Protein AF-A0A7S4J072-F1 (afdb_monomer)

Structure (mmCIF, N/CA/C/O backbone):
data_AF-A0A7S4J072-F1
#
_entry.id   AF-A0A7S4J072-F1
#
loop_
_atom_site.group_PDB
_atom_site.id
_atom_site.type_symbol
_atom_site.label_atom_id
_atom_site.label_alt_id
_atom_site.label_comp_id
_atom_site.label_asym_id
_atom_site.label_entity_id
_atom_site.label_seq_id
_atom_site.pdbx_PDB_ins_code
_atom_site.Cartn_x
_atom_site.Cartn_y
_atom_site.Cartn_z
_atom_site.occupancy
_atom_site.B_iso_or_equiv
_atom_site.auth_seq_id
_atom_site.auth_comp_id
_atom_site.auth_asym_id
_atom_site.auth_atom_id
_atom_site.pdbx_PDB_model_num
ATOM 1 N N . SER A 1 1 ? -9.038 21.829 -0.068 1.00 41.12 1 SER A N 1
ATOM 2 C CA . SER A 1 1 ? -8.665 22.634 -1.242 1.00 41.12 1 SER A CA 1
ATOM 3 C C . SER A 1 1 ? -7.476 21.972 -1.909 1.00 41.12 1 SER A C 1
ATOM 5 O O . SER A 1 1 ? -6.377 22.178 -1.429 1.00 41.12 1 SER A O 1
ATOM 7 N N . GLU A 1 2 ? -7.738 21.116 -2.905 1.00 30.52 2 GLU A N 1
ATOM 8 C CA . GLU A 1 2 ? -6.822 20.640 -3.971 1.00 30.52 2 GLU A CA 1
ATOM 9 C C . GLU A 1 2 ? -7.534 19.509 -4.748 1.00 30.52 2 GLU A C 1
ATOM 11 O O . GLU A 1 2 ? -7.177 18.343 -4.680 1.00 30.52 2 GLU A O 1
ATOM 16 N N . TRP A 1 3 ? -8.629 19.864 -5.429 1.00 31.30 3 TRP A N 1
ATOM 17 C CA . TRP A 1 3 ? -9.362 18.989 -6.365 1.00 31.30 3 TRP A CA 1
ATOM 18 C C . TRP A 1 3 ? -9.555 19.662 -7.734 1.00 31.30 3 TRP A C 1
ATOM 20 O O . TRP A 1 3 ? -10.432 19.281 -8.493 1.00 31.30 3 TRP A O 1
ATOM 30 N N . ASN A 1 4 ? -8.731 20.661 -8.069 1.00 34.25 4 ASN A N 1
ATOM 31 C CA . ASN A 1 4 ? -8.795 21.363 -9.353 1.00 34.25 4 ASN A CA 1
ATOM 32 C C . ASN A 1 4 ? -7.398 21.447 -9.978 1.00 34.25 4 ASN A C 1
ATOM 34 O O . ASN A 1 4 ? -6.666 22.402 -9.739 1.00 34.25 4 ASN A O 1
ATOM 38 N N . SER A 1 5 ? -7.040 20.451 -10.789 1.00 34.88 5 SER A N 1
ATOM 39 C CA . SER A 1 5 ? -5.959 20.566 -11.779 1.00 34.88 5 SER A CA 1
ATOM 40 C C . SER A 1 5 ? -6.227 19.672 -12.996 1.00 34.88 5 SER A C 1
ATOM 42 O O . SER A 1 5 ? -5.350 18.948 -13.454 1.00 34.88 5 SER A O 1
ATOM 44 N N . TRP A 1 6 ? -7.447 19.730 -13.528 1.00 30.69 6 TRP A N 1
ATOM 45 C CA . TRP A 1 6 ? -7.779 19.171 -14.840 1.00 30.69 6 TRP A CA 1
ATOM 46 C C . TRP A 1 6 ? -8.681 20.169 -15.558 1.00 30.69 6 TRP A C 1
ATOM 48 O O . TRP A 1 6 ? -9.902 20.061 -15.559 1.00 30.69 6 TRP A O 1
ATOM 58 N N . GLY A 1 7 ? -8.071 21.238 -16.070 1.00 33.31 7 GLY A N 1
ATOM 59 C CA . GLY A 1 7 ? -8.785 22.228 -16.860 1.00 33.31 7 GLY A CA 1
ATOM 60 C C . GLY A 1 7 ? -9.131 21.660 -18.228 1.00 33.31 7 GLY A C 1
ATOM 61 O O . GLY A 1 7 ? -8.228 21.520 -19.041 1.00 33.31 7 GLY A O 1
ATOM 62 N N . MET A 1 8 ? -10.414 21.394 -18.486 1.00 28.94 8 MET A N 1
ATOM 63 C CA . MET A 1 8 ? -11.007 21.357 -19.829 1.00 28.94 8 MET A CA 1
ATOM 64 C C . MET A 1 8 ? -12.472 21.821 -19.756 1.00 28.94 8 MET A C 1
ATOM 66 O O . MET A 1 8 ? -13.198 21.490 -18.823 1.00 28.94 8 MET A O 1
ATOM 70 N N . SER A 1 9 ? -12.860 22.672 -20.707 1.00 32.00 9 SER A N 1
ATOM 71 C CA . SER A 1 9 ? -14.122 23.419 -20.763 1.00 32.00 9 SER A CA 1
ATOM 72 C C . SER A 1 9 ? -15.301 22.597 -21.285 1.00 32.00 9 SER A C 1
ATOM 74 O O . SER A 1 9 ? -15.151 21.860 -22.255 1.00 32.00 9 SER A O 1
ATOM 76 N N . GLU A 1 10 ? -16.489 22.839 -20.725 1.00 32.75 10 GLU A N 1
ATOM 77 C CA . GLU A 1 10 ? -17.785 22.362 -21.218 1.00 32.75 10 GLU A CA 1
ATOM 78 C C . GLU A 1 10 ? -18.068 22.866 -22.642 1.00 32.75 10 GLU A C 1
ATOM 80 O O . GLU A 1 10 ? -18.390 24.039 -22.856 1.00 32.75 10 GLU A O 1
ATOM 85 N N . ARG A 1 11 ? -17.964 21.977 -23.629 1.00 32.50 11 ARG A N 1
ATOM 86 C CA . ARG A 1 11 ? -18.749 22.004 -24.868 1.00 32.50 11 ARG A CA 1
ATOM 87 C C . ARG A 1 11 ? -18.577 20.667 -25.585 1.00 32.50 11 ARG A C 1
ATOM 89 O O . ARG A 1 11 ? -17.496 20.104 -25.548 1.00 32.50 11 ARG A O 1
ATOM 96 N N . GLU A 1 12 ? -19.655 20.232 -26.237 1.00 30.25 12 GLU A N 1
ATOM 97 C CA . GLU A 1 12 ? -19.805 19.005 -27.046 1.00 30.25 12 GLU A CA 1
ATOM 98 C C . GLU A 1 12 ? -20.428 17.794 -26.327 1.00 30.25 12 GLU A C 1
ATOM 100 O O . GLU A 1 12 ? -19.884 16.700 -26.263 1.00 30.25 12 GLU A O 1
ATOM 105 N N . MET A 1 13 ? -21.669 17.984 -25.864 1.00 29.55 13 MET A N 1
ATOM 106 C CA . MET A 1 13 ? -22.675 16.919 -25.858 1.00 29.55 13 MET A CA 1
ATOM 107 C C . MET A 1 13 ? -23.579 17.101 -27.083 1.00 29.55 13 MET A C 1
ATOM 109 O O . MET A 1 13 ? -24.372 18.041 -27.132 1.00 29.55 13 MET A O 1
ATOM 113 N N . SER A 1 14 ? -23.484 16.206 -28.065 1.00 27.19 14 SER A N 1
ATOM 114 C CA . SER A 1 14 ? -24.590 15.930 -28.984 1.00 27.19 14 SER A CA 1
ATOM 115 C C . SER A 1 14 ? -24.450 14.525 -29.567 1.00 27.1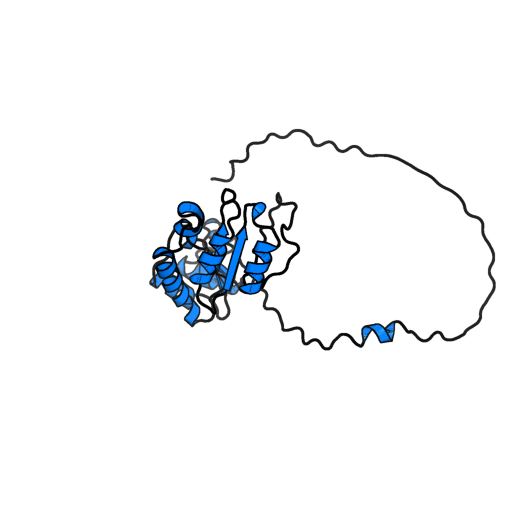9 14 SER A C 1
ATOM 117 O O . SER A 1 14 ? -23.412 14.166 -30.116 1.00 27.19 14 SER A O 1
ATOM 119 N N . CYS A 1 15 ? -25.499 13.727 -29.400 1.00 27.91 15 CYS A N 1
ATOM 120 C CA . CYS A 1 15 ? -25.673 12.392 -29.957 1.00 27.91 15 CYS A CA 1
ATOM 121 C C . CYS A 1 15 ? -26.680 12.501 -31.113 1.00 27.91 15 CYS A C 1
ATOM 123 O O . CYS A 1 15 ? -27.703 13.161 -30.913 1.00 27.91 15 CYS A O 1
ATOM 125 N N . PRO A 1 16 ? -26.466 11.876 -32.285 1.00 30.75 16 PRO A N 1
ATOM 126 C CA . PRO A 1 16 ? -27.530 11.705 -33.261 1.00 30.75 16 PRO A CA 1
ATOM 127 C C . PRO A 1 16 ? -28.172 10.320 -33.137 1.00 30.75 16 PRO A C 1
ATOM 129 O O . PRO A 1 16 ? -27.492 9.294 -33.083 1.00 30.75 16 PRO A O 1
ATOM 132 N N . ALA A 1 17 ? -29.501 10.332 -33.119 1.00 29.92 17 ALA A N 1
ATOM 133 C CA .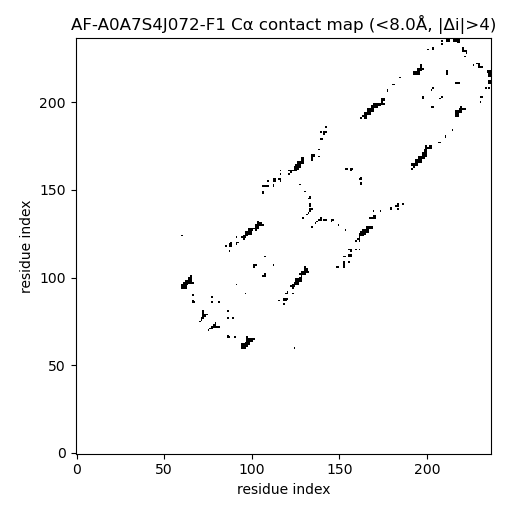 ALA A 1 17 ? -30.370 9.181 -33.295 1.00 29.92 17 ALA A CA 1
ATOM 134 C C . ALA A 1 17 ? -30.614 8.873 -34.790 1.00 29.92 17 ALA A C 1
ATOM 136 O O . ALA A 1 17 ? -30.354 9.713 -35.649 1.00 29.92 17 ALA A O 1
ATOM 137 N N . GLU A 1 18 ? -31.222 7.699 -35.008 1.00 29.31 18 GLU A N 1
ATOM 138 C CA . GLU A 1 18 ? -31.991 7.231 -36.182 1.00 29.31 18 GLU A CA 1
ATOM 139 C C . GLU A 1 18 ? -31.250 6.461 -37.295 1.00 29.31 18 GLU A C 1
ATOM 141 O O . GLU A 1 18 ? -30.354 6.974 -37.959 1.00 29.31 18 GLU A O 1
ATOM 146 N N . HIS A 1 19 ? -31.699 5.217 -37.547 1.00 30.23 19 HIS A N 1
ATOM 147 C CA . HIS A 1 19 ? -32.432 4.898 -38.782 1.00 30.23 19 HIS A CA 1
ATOM 148 C C . HIS A 1 19 ? -33.180 3.546 -38.751 1.00 30.23 19 HIS A C 1
ATOM 150 O O . HIS A 1 19 ? -32.772 2.579 -38.108 1.00 30.23 19 HIS A O 1
ATOM 156 N N . ASP A 1 20 ? -34.297 3.559 -39.479 1.00 30.05 20 ASP A N 1
ATOM 157 C CA . ASP A 1 20 ? -35.397 2.606 -39.629 1.00 30.05 20 ASP A CA 1
ATOM 158 C C . ASP A 1 20 ? -35.103 1.251 -40.308 1.00 30.05 20 ASP A C 1
ATOM 160 O O . ASP A 1 20 ? -34.325 1.159 -41.253 1.00 30.05 20 ASP A O 1
ATOM 164 N N . GLY A 1 21 ?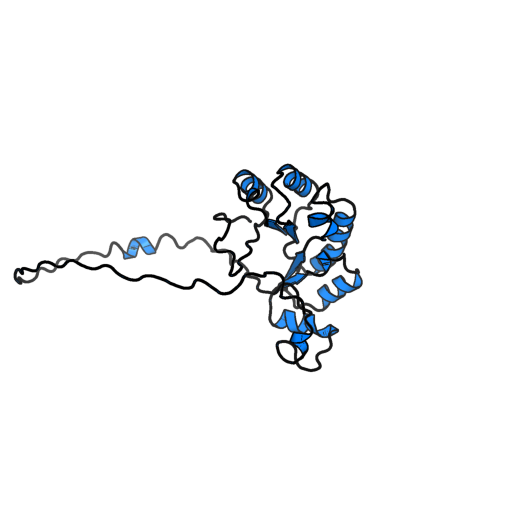 -35.919 0.251 -39.936 1.00 26.53 21 GLY A N 1
ATOM 165 C CA . GLY A 1 21 ? -36.895 -0.355 -40.860 1.00 26.53 21 GLY A CA 1
ATOM 166 C C . GLY A 1 21 ? -36.513 -1.613 -41.657 1.00 26.53 21 GLY A C 1
ATOM 167 O O . GLY A 1 21 ? -35.706 -1.558 -42.574 1.00 26.53 21 GLY A O 1
ATOM 168 N N . CYS A 1 22 ? -37.247 -2.714 -41.439 1.00 26.89 22 CYS A N 1
ATOM 169 C CA . CYS A 1 22 ? -38.089 -3.335 -42.482 1.00 26.89 22 CYS A CA 1
ATOM 170 C C . CYS A 1 22 ? -38.895 -4.535 -41.958 1.00 26.89 22 CYS A C 1
ATOM 172 O O . CYS A 1 22 ? -38.404 -5.370 -41.205 1.00 26.89 22 CYS A O 1
ATOM 174 N N . ALA A 1 23 ? -40.149 -4.595 -42.404 1.00 29.06 23 ALA A N 1
ATOM 175 C CA . ALA A 1 23 ? -41.173 -5.573 -42.065 1.00 29.06 23 ALA A CA 1
ATOM 176 C C . ALA A 1 23 ? -41.326 -6.677 -43.133 1.00 29.06 23 ALA A C 1
ATOM 178 O O . ALA A 1 23 ? -40.908 -6.512 -44.278 1.00 29.06 23 ALA A O 1
ATOM 179 N N . GLY A 1 24 ? -42.041 -7.746 -42.762 1.00 26.62 24 GLY A N 1
ATOM 180 C CA . GLY A 1 24 ? -42.614 -8.773 -43.648 1.00 26.62 24 GLY A CA 1
ATOM 181 C C . GLY A 1 24 ? -42.221 -10.186 -43.195 1.00 26.62 24 GLY A C 1
ATOM 182 O O . GLY A 1 24 ? -41.067 -10.419 -42.878 1.00 26.62 24 GLY A O 1
ATOM 183 N N . ASN A 1 25 ? -43.076 -11.205 -43.141 1.00 29.00 25 ASN A N 1
ATOM 184 C CA . ASN A 1 25 ? -44.440 -11.388 -43.626 1.00 29.00 25 ASN A CA 1
ATOM 185 C C . ASN A 1 25 ? -44.984 -12.661 -42.939 1.00 29.00 25 ASN A C 1
ATOM 187 O O . ASN A 1 25 ? -44.280 -13.671 -42.897 1.00 29.00 25 ASN A O 1
ATOM 191 N N . GLU A 1 26 ? -46.218 -12.649 -42.438 1.00 33.06 26 GLU A N 1
ATOM 192 C CA . GLU A 1 26 ? -46.899 -13.854 -41.944 1.00 33.06 26 GLU A CA 1
ATOM 193 C C . GLU A 1 26 ? -47.539 -14.652 -43.093 1.00 33.06 26 GLU A C 1
ATOM 195 O O . GLU A 1 26 ? -48.085 -14.075 -44.037 1.00 33.06 26 GLU A O 1
ATOM 200 N N . LYS A 1 27 ? -47.596 -15.984 -42.952 1.00 30.39 27 LYS A N 1
ATOM 201 C CA . LYS A 1 27 ? -48.796 -16.759 -43.317 1.00 30.39 27 LYS A CA 1
ATOM 202 C C . LYS A 1 27 ? -48.878 -18.087 -42.538 1.00 30.39 27 LYS A C 1
ATOM 204 O O . LYS A 1 27 ? -47.838 -18.672 -42.249 1.00 30.39 27 LYS A O 1
ATOM 209 N N . PRO A 1 28 ? -50.093 -18.570 -42.206 1.00 40.47 28 PRO A N 1
ATOM 210 C CA . PRO A 1 28 ? -50.323 -19.530 -41.127 1.00 40.47 28 PRO A CA 1
ATOM 211 C C . PRO A 1 28 ? -50.545 -20.960 -41.634 1.00 40.47 28 PRO A C 1
ATOM 213 O O . PRO A 1 28 ? -51.049 -21.152 -42.742 1.00 40.47 28 PRO A O 1
ATOM 216 N N . LEU A 1 29 ? -50.295 -21.967 -40.788 1.00 27.97 29 LEU A N 1
ATOM 217 C CA . LEU A 1 29 ? -50.837 -23.316 -40.980 1.00 27.97 29 LEU A CA 1
ATOM 218 C C . LEU A 1 29 ? -51.074 -24.069 -39.655 1.00 27.97 29 LEU A C 1
ATOM 220 O O . LEU A 1 29 ? -50.139 -24.515 -39.007 1.00 27.97 29 LEU A O 1
ATOM 224 N N . LYS A 1 30 ? -52.373 -24.202 -39.354 1.00 29.91 30 LYS A N 1
ATOM 225 C CA . LYS A 1 30 ? -53.152 -25.364 -38.875 1.00 29.91 30 LYS A CA 1
ATOM 226 C C . LYS A 1 30 ? -52.679 -26.202 -37.676 1.00 29.91 30 LYS A C 1
ATOM 228 O O . LYS A 1 30 ? -51.657 -26.874 -37.714 1.00 29.91 30 LYS A O 1
ATOM 233 N N . ASP A 1 31 ? -53.608 -26.300 -36.727 1.00 34.34 31 ASP A N 1
ATOM 234 C CA . ASP A 1 31 ? -53.687 -27.290 -35.657 1.00 34.34 31 ASP A CA 1
ATOM 235 C C . ASP A 1 31 ? -53.771 -28.737 -36.171 1.00 34.34 31 ASP A C 1
ATOM 237 O O . ASP A 1 31 ? -54.572 -29.056 -37.056 1.00 34.34 31 ASP A O 1
ATOM 241 N N . SER A 1 32 ? -53.040 -29.636 -35.510 1.00 31.23 32 SER A N 1
ATOM 242 C CA . SER A 1 32 ? -53.451 -31.031 -35.325 1.00 31.23 32 SER A CA 1
ATOM 243 C C . SER A 1 32 ? -52.823 -31.620 -34.059 1.00 31.23 32 SER A C 1
ATOM 245 O O . SER A 1 32 ? -51.681 -31.325 -33.720 1.00 31.23 32 SER A O 1
ATOM 247 N N . ALA A 1 33 ? -53.617 -32.432 -33.369 1.00 32.31 33 ALA A N 1
ATOM 248 C CA . ALA A 1 33 ? -53.441 -32.929 -32.013 1.00 32.31 33 ALA A CA 1
ATOM 249 C C . ALA A 1 33 ? -52.390 -34.051 -31.833 1.00 32.31 33 ALA A C 1
ATOM 251 O O . ALA A 1 33 ? -52.266 -34.922 -32.685 1.00 32.31 33 ALA A O 1
ATOM 252 N N . VAL A 1 34 ? -51.749 -34.014 -30.652 1.00 34.06 34 VAL A N 1
ATOM 253 C CA . VAL A 1 34 ? -51.353 -35.096 -29.714 1.00 34.06 34 VAL A CA 1
ATOM 254 C C . VAL A 1 34 ? -50.626 -36.339 -30.258 1.00 34.06 34 VAL A C 1
ATOM 256 O O . VAL A 1 34 ? -51.230 -37.171 -30.923 1.00 34.06 34 VAL A O 1
ATOM 259 N N . ASP A 1 35 ? -49.403 -36.572 -29.760 1.00 31.73 35 ASP A N 1
ATOM 260 C CA . ASP A 1 35 ? -49.024 -37.884 -29.211 1.00 31.73 35 ASP A CA 1
ATOM 261 C C . ASP A 1 35 ? -48.017 -37.730 -28.056 1.00 31.73 35 ASP A C 1
ATOM 263 O O . ASP A 1 35 ? -47.085 -36.926 -28.097 1.00 31.73 35 ASP A O 1
ATOM 267 N N . SER A 1 36 ? -48.272 -38.475 -26.988 1.00 41.78 36 SER A N 1
ATOM 268 C CA . SER A 1 36 ? -47.568 -38.489 -25.712 1.00 41.78 36 SER A CA 1
ATOM 269 C C . SER A 1 36 ? -46.490 -39.573 -25.721 1.00 41.78 36 SER A C 1
ATOM 271 O O . SER A 1 36 ? -46.795 -40.751 -25.549 1.00 41.78 36 SER A O 1
ATOM 273 N N . GLY A 1 37 ? -45.226 -39.175 -25.867 1.00 30.19 37 GLY A N 1
ATOM 274 C CA . GLY A 1 37 ? -44.062 -40.052 -25.732 1.00 30.19 37 GLY A CA 1
ATOM 275 C C . GLY A 1 37 ? -43.005 -39.390 -24.855 1.00 30.19 37 GLY A C 1
ATOM 276 O O . GLY A 1 37 ? -42.527 -38.306 -25.175 1.00 30.19 37 GLY A O 1
ATOM 277 N N . GLY A 1 38 ? -42.689 -40.014 -23.718 1.00 42.97 38 GLY A N 1
ATOM 278 C CA . GLY A 1 38 ? -41.786 -39.480 -22.701 1.00 42.97 38 GLY A CA 1
ATOM 279 C C . GLY A 1 38 ? -40.390 -39.166 -23.239 1.00 42.97 38 GLY A C 1
ATOM 280 O O . GLY A 1 38 ? -39.692 -40.044 -23.740 1.00 42.97 38 GLY A O 1
ATOM 281 N N . VAL A 1 39 ? -39.976 -37.912 -23.071 1.00 37.28 39 VAL A N 1
ATOM 282 C CA . VAL A 1 39 ? -38.589 -37.477 -23.223 1.00 37.28 39 VAL A CA 1
ATOM 283 C C . VAL A 1 39 ? -38.020 -37.350 -21.817 1.00 37.28 39 VAL A C 1
ATOM 285 O O . VAL A 1 39 ? -38.402 -36.472 -21.049 1.00 37.28 39 VAL A O 1
ATOM 288 N N . THR A 1 40 ? -37.147 -38.279 -21.451 1.00 43.34 40 THR A N 1
ATOM 289 C CA . THR A 1 40 ? -36.328 -38.190 -20.241 1.00 43.34 40 THR A CA 1
ATOM 290 C C . THR A 1 40 ? -35.419 -36.961 -20.328 1.00 43.34 40 THR A C 1
ATOM 292 O O . THR A 1 40 ? -34.681 -36.819 -21.305 1.00 43.34 40 THR A O 1
ATOM 295 N N . ASN A 1 41 ? -35.475 -36.096 -19.309 1.00 43.75 41 ASN A N 1
ATOM 296 C CA . ASN A 1 41 ? -34.628 -34.913 -19.119 1.00 43.75 41 ASN A CA 1
ATOM 297 C C . ASN A 1 41 ? -33.136 -35.296 -19.099 1.00 43.75 41 ASN A C 1
ATOM 299 O O . ASN A 1 41 ? -32.569 -35.583 -18.050 1.00 43.75 41 ASN A O 1
ATOM 303 N N . GLN A 1 42 ? -32.467 -35.250 -20.250 1.00 43.22 42 GLN A N 1
ATOM 304 C CA . GLN A 1 42 ? -30.998 -35.312 -20.316 1.00 43.22 42 GLN A CA 1
ATOM 305 C C . GLN A 1 42 ? -30.326 -34.009 -19.832 1.00 43.22 42 GLN A C 1
ATOM 307 O O . GLN A 1 42 ? -29.106 -33.941 -19.729 1.00 43.22 42 GLN A O 1
ATOM 312 N N . SER A 1 43 ? -31.106 -32.976 -19.504 1.00 45.22 43 SER A N 1
ATOM 313 C CA . SER A 1 43 ? -30.639 -31.689 -18.975 1.00 45.22 43 SER A CA 1
ATOM 314 C C . SER A 1 43 ? -30.366 -31.699 -17.467 1.00 45.22 43 SER A C 1
ATOM 316 O O . SER A 1 43 ? -29.529 -30.930 -17.003 1.00 45.22 43 SER A O 1
ATOM 318 N N . GLU A 1 44 ? -31.017 -32.575 -16.695 1.00 39.22 44 GLU A N 1
ATOM 319 C CA . GLU A 1 44 ? -30.843 -32.632 -15.232 1.00 39.22 44 GLU A CA 1
ATOM 320 C C . GLU A 1 44 ? -29.610 -33.442 -14.806 1.00 39.22 44 GLU A C 1
ATOM 322 O O . GLU A 1 44 ? -29.112 -33.262 -13.700 1.00 39.22 44 GLU A O 1
ATOM 327 N N . GLN A 1 45 ? -29.060 -34.269 -15.700 1.00 36.16 45 GLN A N 1
ATOM 328 C CA . GLN A 1 45 ? -27.892 -35.106 -15.407 1.00 36.16 45 GLN A CA 1
ATOM 329 C C . GLN A 1 45 ? -26.548 -34.411 -15.711 1.00 36.16 45 GLN A C 1
ATOM 331 O O . GLN A 1 45 ? -25.508 -34.850 -15.237 1.00 36.16 45 GLN A O 1
ATOM 336 N N . ILE A 1 46 ? -26.555 -33.289 -16.444 1.00 42.47 46 ILE A N 1
ATOM 337 C CA . ILE A 1 46 ? -25.341 -32.501 -16.751 1.00 42.47 46 ILE A CA 1
ATOM 338 C C . ILE A 1 46 ? -25.018 -31.498 -15.624 1.00 42.47 46 ILE A C 1
ATOM 340 O O . ILE A 1 46 ? -23.894 -31.017 -15.517 1.00 42.47 46 ILE A O 1
ATOM 344 N N . LEU A 1 47 ? -25.970 -31.217 -14.727 1.00 41.00 47 LEU A N 1
ATOM 345 C CA . LEU A 1 47 ? -25.785 -30.281 -13.609 1.00 41.00 47 LEU A CA 1
ATOM 346 C C . LEU A 1 47 ? -25.348 -30.948 -12.294 1.00 41.00 47 LEU A C 1
ATOM 348 O O . LEU A 1 47 ? -25.068 -30.239 -11.330 1.00 41.00 47 LEU A O 1
ATOM 352 N N . SER A 1 48 ? -25.264 -32.282 -12.233 1.00 41.91 48 SER A N 1
ATOM 353 C CA . SER A 1 48 ? -24.965 -33.010 -10.989 1.00 41.91 48 SER A CA 1
ATOM 354 C C . SER A 1 48 ? -23.540 -33.566 -10.873 1.00 41.91 48 SER A C 1
ATOM 356 O O . SER A 1 48 ? -23.220 -34.135 -9.837 1.00 41.91 48 SER A O 1
ATOM 358 N N . GLU A 1 49 ? -22.671 -33.403 -11.877 1.00 43.31 49 GLU A N 1
ATOM 359 C CA . GLU A 1 49 ? -21.320 -34.013 -11.882 1.00 43.31 49 GLU A CA 1
ATOM 360 C C . GLU A 1 49 ? -20.153 -33.005 -11.877 1.00 43.31 49 GLU A C 1
ATOM 362 O O . GLU A 1 49 ? -19.015 -33.365 -12.157 1.00 43.31 49 GLU A O 1
ATOM 367 N N . SER A 1 50 ? -20.378 -31.730 -11.539 1.00 48.53 50 SER A N 1
ATOM 368 C CA . SER A 1 50 ? -19.289 -30.726 -11.490 1.00 48.53 50 SER A CA 1
ATOM 369 C C . SER A 1 50 ? -19.153 -29.977 -10.162 1.00 48.53 50 SER A C 1
ATOM 371 O O . SER A 1 50 ? -18.441 -28.980 -10.094 1.00 48.53 50 SER A O 1
ATOM 373 N N . ALA A 1 51 ? -19.793 -30.453 -9.093 1.00 48.72 51 ALA A N 1
ATOM 374 C CA . ALA A 1 51 ? -19.794 -29.784 -7.793 1.00 48.72 51 ALA A CA 1
ATOM 375 C C . ALA A 1 51 ? -19.084 -30.595 -6.695 1.00 48.72 51 ALA A C 1
ATOM 377 O O . ALA A 1 51 ? -19.603 -30.728 -5.596 1.00 48.72 51 ALA A O 1
ATOM 378 N N . GLU A 1 52 ? -17.886 -31.112 -6.974 1.00 41.28 52 GLU A N 1
ATOM 379 C CA . GLU A 1 52 ? -16.948 -31.552 -5.926 1.00 41.28 52 GLU A CA 1
ATOM 380 C C . GLU A 1 52 ? -15.549 -30.974 -6.183 1.00 41.28 52 GLU A C 1
ATOM 382 O O . GLU A 1 52 ? -14.538 -31.664 -6.246 1.00 41.28 52 GLU A O 1
ATOM 387 N N . GLY A 1 53 ? -15.498 -29.656 -6.367 1.00 42.97 53 GLY A N 1
ATOM 388 C CA . GLY A 1 53 ? -14.328 -28.870 -6.006 1.00 42.97 53 GLY A CA 1
ATOM 389 C C . GLY A 1 53 ? -14.687 -28.135 -4.728 1.00 42.97 53 GLY A C 1
ATOM 390 O O . GLY A 1 53 ? -15.545 -27.255 -4.756 1.00 42.97 53 GLY A O 1
ATOM 391 N N . GLU A 1 54 ? -14.090 -28.521 -3.605 1.00 44.25 54 GLU A N 1
ATOM 392 C CA . GLU A 1 54 ? -14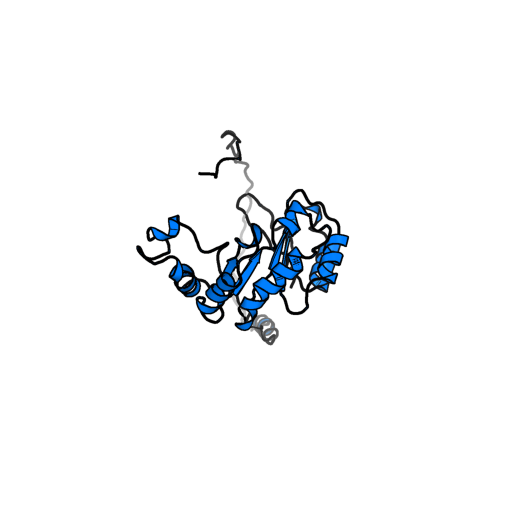.186 -27.775 -2.354 1.00 44.25 54 GLU A CA 1
ATOM 393 C C . GLU A 1 54 ? -13.647 -26.362 -2.632 1.00 44.25 54 GLU A C 1
ATOM 395 O O . GLU A 1 54 ? -12.441 -26.139 -2.722 1.00 44.25 54 GLU A O 1
ATOM 400 N N . SER A 1 55 ? -14.553 -25.417 -2.904 1.00 45.94 55 SER A N 1
ATOM 401 C CA . SER A 1 55 ? -14.213 -24.014 -3.105 1.00 45.94 55 SER A CA 1
ATOM 402 C C . SER A 1 55 ? -13.615 -23.528 -1.797 1.00 45.94 55 SER A C 1
ATOM 404 O O . SER A 1 55 ? -14.357 -23.212 -0.866 1.00 45.94 55 SER A O 1
ATOM 406 N N . ALA A 1 56 ? -12.284 -23.492 -1.710 1.00 50.06 56 ALA A N 1
ATOM 407 C CA . ALA A 1 56 ? -11.593 -22.864 -0.599 1.00 50.06 56 ALA A CA 1
ATOM 408 C C . ALA A 1 56 ? -12.205 -21.471 -0.414 1.00 50.06 56 ALA A C 1
ATOM 410 O O . ALA A 1 56 ? -12.200 -20.652 -1.337 1.00 50.06 56 ALA A O 1
ATOM 411 N N . ALA A 1 57 ? -12.834 -21.243 0.740 1.00 56.09 57 ALA A N 1
ATOM 412 C CA . ALA A 1 57 ? -13.470 -19.973 1.037 1.00 56.09 57 ALA A CA 1
ATOM 413 C C . ALA A 1 57 ? -12.421 -18.868 0.861 1.00 56.09 57 ALA A C 1
ATOM 415 O O . ALA A 1 57 ? -11.391 -18.864 1.532 1.00 56.09 57 ALA A O 1
ATOM 416 N N . THR A 1 58 ? -12.644 -17.981 -0.106 1.00 72.19 58 THR A N 1
ATOM 417 C CA . THR A 1 58 ? -11.750 -16.851 -0.345 1.00 72.19 58 THR A CA 1
ATOM 418 C C . THR A 1 58 ? -12.153 -15.738 0.609 1.00 72.19 58 THR A C 1
ATOM 420 O O . THR A 1 58 ? -13.267 -15.220 0.520 1.00 72.19 58 THR A O 1
ATOM 423 N N . ASP A 1 59 ? -11.262 -15.375 1.530 1.00 86.50 59 ASP A N 1
ATOM 424 C CA . ASP A 1 59 ? -11.487 -14.238 2.418 1.00 86.50 59 ASP A CA 1
ATOM 425 C C . ASP A 1 59 ? -11.430 -12.932 1.611 1.00 86.50 59 ASP A C 1
ATOM 427 O O . ASP A 1 59 ? -10.401 -12.585 1.027 1.00 86.50 59 ASP A O 1
ATOM 431 N N . ILE A 1 60 ? -12.541 -12.191 1.585 1.00 92.12 60 ILE A N 1
ATOM 432 C CA . ILE A 1 60 ? -12.621 -10.870 0.950 1.00 92.12 60 ILE A CA 1
ATOM 433 C C . ILE A 1 60 ? -12.406 -9.794 2.014 1.00 92.12 60 ILE A C 1
ATOM 435 O O . ILE A 1 60 ? -13.177 -9.669 2.971 1.00 92.12 60 ILE A O 1
ATOM 439 N N . PHE A 1 61 ? -11.379 -8.971 1.813 1.00 94.31 61 PHE A N 1
ATOM 440 C CA . PHE A 1 61 ? -11.064 -7.849 2.688 1.00 94.31 61 PHE A CA 1
ATOM 441 C C . PHE A 1 61 ? -11.493 -6.526 2.054 1.00 94.31 61 PHE A C 1
ATOM 443 O O . PHE A 1 61 ? -11.094 -6.209 0.937 1.00 94.31 61 PHE A O 1
ATOM 450 N N . ILE A 1 62 ? -12.299 -5.744 2.775 1.00 96.31 62 ILE A N 1
ATOM 451 C CA . ILE A 1 62 ? -12.840 -4.464 2.303 1.00 96.31 62 ILE A CA 1
ATOM 452 C C . ILE A 1 62 ? -12.362 -3.359 3.237 1.00 96.31 62 ILE A C 1
ATOM 454 O O . ILE A 1 62 ? -12.436 -3.483 4.464 1.00 96.31 62 ILE A O 1
ATOM 458 N N . GLY A 1 63 ? -11.889 -2.270 2.640 1.00 96.44 63 GLY A N 1
ATOM 459 C CA . GLY A 1 63 ? -11.319 -1.139 3.348 1.00 96.44 63 GLY A CA 1
ATOM 460 C C . GLY A 1 63 ? -11.147 0.090 2.469 1.00 96.44 63 GLY A C 1
ATOM 461 O O . GLY A 1 63 ? -11.571 0.119 1.316 1.00 96.44 63 GLY A O 1
ATOM 462 N N . THR A 1 64 ? -10.495 1.104 3.027 1.00 97.06 64 THR A N 1
ATOM 463 C CA . THR A 1 64 ? -10.181 2.369 2.367 1.00 97.06 64 THR A CA 1
ATOM 464 C C . THR A 1 64 ? -8.678 2.641 2.347 1.00 97.06 64 THR A C 1
ATOM 466 O O . THR A 1 64 ? -7.889 2.031 3.077 1.00 97.06 64 THR A O 1
ATOM 469 N N . ALA A 1 65 ? -8.290 3.607 1.514 1.00 94.38 65 ALA A N 1
ATOM 470 C CA . ALA A 1 65 ? -6.931 4.111 1.327 1.00 94.38 65 ALA A CA 1
ATOM 471 C C . ALA A 1 65 ? -6.448 4.995 2.502 1.00 94.38 65 ALA A C 1
ATOM 473 O O . ALA A 1 65 ? -6.015 6.135 2.313 1.00 94.38 65 ALA A O 1
ATOM 474 N N . GLY A 1 66 ? -6.543 4.472 3.724 1.00 95.56 66 GLY A N 1
ATOM 475 C CA . GLY A 1 66 ? -6.327 5.175 4.987 1.00 95.56 66 GLY A CA 1
ATOM 476 C C . GLY A 1 66 ? -7.618 5.288 5.793 1.00 95.56 66 GLY A C 1
ATOM 477 O O . GLY A 1 66 ? -8.694 4.967 5.304 1.00 95.56 66 GLY A O 1
ATOM 478 N N . TYR A 1 67 ? -7.518 5.742 7.043 1.00 95.81 67 TYR A N 1
ATOM 479 C CA . TYR A 1 67 ? -8.669 5.865 7.951 1.00 95.81 67 TYR A CA 1
ATOM 480 C C . TYR A 1 67 ? -8.751 7.238 8.644 1.00 95.81 67 TYR A C 1
ATOM 482 O O . TYR A 1 67 ? -9.791 7.621 9.174 1.00 95.81 67 TYR A O 1
ATOM 490 N N . ASN A 1 68 ? -7.671 8.021 8.651 1.00 93.50 68 ASN A N 1
ATOM 491 C CA . ASN A 1 68 ? -7.580 9.268 9.409 1.00 93.50 68 ASN A CA 1
ATOM 492 C C . ASN A 1 68 ? -7.948 10.475 8.533 1.00 93.50 68 ASN A C 1
ATOM 494 O O . ASN A 1 68 ? -7.080 11.110 7.935 1.00 93.50 68 ASN A O 1
ATOM 498 N N . TYR A 1 69 ? -9.241 10.802 8.469 1.00 94.12 69 TYR A N 1
ATOM 499 C CA . TYR A 1 69 ? -9.743 11.938 7.694 1.00 94.12 69 TYR A CA 1
ATOM 500 C C . TYR A 1 69 ? -10.491 12.942 8.585 1.00 94.12 69 TYR A C 1
ATOM 502 O O . TYR A 1 69 ? -11.499 12.583 9.195 1.00 94.12 69 TYR A O 1
ATOM 510 N N . PRO A 1 70 ? -10.085 14.230 8.636 1.00 94.38 70 PRO A N 1
ATOM 511 C CA . PRO A 1 70 ? -10.745 15.224 9.487 1.00 94.38 70 PRO A CA 1
ATOM 512 C C . PRO A 1 70 ? -12.248 15.374 9.229 1.00 94.38 70 PRO A C 1
ATOM 514 O O . PRO A 1 70 ? -13.023 15.519 10.171 1.00 94.38 70 PRO A O 1
ATOM 517 N N . HIS A 1 71 ? -12.676 15.285 7.966 1.00 95.12 71 HIS A N 1
ATOM 518 C CA . HIS A 1 71 ? -14.086 15.412 7.595 1.00 95.12 71 HIS A CA 1
ATOM 519 C C . HIS A 1 71 ? -14.950 14.225 8.061 1.00 95.12 71 HIS A C 1
ATOM 521 O O . HIS A 1 71 ? -16.167 14.360 8.111 1.00 95.12 71 HIS A O 1
ATOM 527 N N . TRP A 1 72 ? -14.354 13.093 8.461 1.00 97.31 72 TRP A N 1
ATOM 528 C CA . TRP A 1 72 ? -15.091 11.959 9.034 1.00 97.31 72 TRP A CA 1
ATOM 529 C C . TRP A 1 72 ? -15.530 12.202 10.484 1.00 97.31 72 TRP A C 1
ATOM 531 O O . TRP A 1 72 ? -16.507 11.601 10.935 1.00 97.31 72 TRP A O 1
ATOM 541 N N . ARG A 1 73 ? -14.848 13.111 11.200 1.00 96.38 73 ARG A N 1
ATOM 542 C CA . ARG A 1 73 ? -15.058 13.418 12.631 1.00 96.38 73 ARG A CA 1
ATOM 543 C C . ARG A 1 73 ? -16.326 14.216 12.929 1.00 96.38 73 ARG A C 1
ATOM 545 O O . ARG A 1 73 ? -16.745 14.306 14.080 1.00 96.38 73 ARG A O 1
ATOM 552 N N . SER A 1 74 ? -16.953 14.806 11.914 1.00 93.81 74 SER A N 1
ATOM 553 C CA . SER A 1 74 ? -18.179 15.604 12.059 1.00 93.81 74 SER A CA 1
ATOM 554 C C . SER A 1 74 ? -19.452 14.753 12.219 1.00 93.81 74 SER A C 1
ATOM 556 O O . SER A 1 74 ? -20.564 15.293 12.240 1.00 93.81 74 SER A O 1
ATOM 558 N N . GLY A 1 75 ? -19.307 13.433 12.387 1.00 94.62 75 GLY A N 1
ATOM 559 C CA . GLY A 1 75 ? -20.408 12.471 12.434 1.00 94.62 75 GLY A CA 1
ATOM 560 C C . GLY A 1 75 ? -20.666 11.750 11.111 1.00 94.62 75 GLY A C 1
ATOM 561 O O . GLY A 1 75 ? -21.663 11.049 11.016 1.00 94.62 75 GLY A O 1
ATOM 562 N N . VAL A 1 76 ? -19.810 11.927 10.096 1.00 96.25 76 VAL A N 1
ATOM 563 C CA . VAL A 1 76 ? -19.941 11.230 8.801 1.00 96.25 76 VAL A CA 1
ATOM 564 C C . VAL A 1 76 ? -19.621 9.742 8.946 1.00 96.25 76 VAL A C 1
ATOM 566 O O . VAL A 1 76 ? -20.350 8.907 8.428 1.00 96.25 76 VAL A O 1
ATOM 569 N N . PHE A 1 77 ? -18.546 9.415 9.666 1.00 97.75 77 PHE A N 1
ATOM 570 C CA . PHE A 1 77 ? -18.148 8.028 9.930 1.00 97.75 77 PHE A CA 1
ATOM 571 C C . PHE A 1 77 ? -17.755 7.816 11.393 1.00 97.75 77 PHE A C 1
ATOM 573 O O . PHE A 1 77 ? -18.151 6.828 12.013 1.00 97.75 77 PHE A O 1
ATOM 580 N N . TYR A 1 78 ? -17.022 8.772 11.972 1.00 98.06 78 TYR A N 1
ATOM 581 C CA . TYR A 1 78 ? -16.673 8.742 13.386 1.00 98.06 78 TYR A CA 1
ATOM 582 C C . TYR A 1 78 ? -17.743 9.444 14.226 1.00 98.06 78 TYR A C 1
ATOM 584 O O . TYR A 1 78 ? -18.168 10.549 13.867 1.00 98.06 78 TYR A O 1
ATOM 592 N N . PRO A 1 79 ? -18.150 8.860 15.369 1.00 96.94 79 PRO A N 1
ATOM 593 C CA . PRO A 1 79 ? -18.978 9.540 16.352 1.00 96.94 79 PRO A CA 1
ATOM 594 C C . PRO A 1 79 ? -18.386 10.899 16.730 1.00 96.94 79 PRO A C 1
ATOM 596 O O . PRO A 1 79 ? -17.171 11.050 16.887 1.00 96.94 79 PRO A O 1
ATOM 599 N N . ARG A 1 80 ? -19.251 11.903 16.899 1.00 96.38 80 ARG A N 1
ATOM 600 C CA . ARG A 1 80 ? -18.807 13.242 17.301 1.00 96.38 80 ARG A CA 1
ATOM 601 C C . ARG A 1 80 ? -18.099 13.168 18.652 1.00 96.38 80 ARG A C 1
ATOM 603 O O . ARG A 1 80 ? -18.637 12.612 19.603 1.00 96.38 80 ARG A O 1
ATOM 610 N N . GLY A 1 81 ? -16.908 13.756 18.727 1.00 94.69 81 GLY A N 1
ATOM 611 C CA . GLY A 1 81 ? -16.091 13.757 19.942 1.00 94.69 81 GLY A CA 1
ATOM 612 C C . GLY A 1 81 ? -15.280 12.478 20.178 1.00 94.69 81 GLY A C 1
ATOM 613 O O . GLY A 1 81 ? -14.608 12.399 21.203 1.00 94.69 81 GLY A O 1
ATOM 614 N N . LEU A 1 82 ? -15.294 11.503 19.255 1.00 96.69 82 LEU A N 1
ATOM 615 C CA . LEU A 1 82 ? -14.371 10.369 19.320 1.00 96.69 82 LEU A CA 1
ATOM 616 C C . LEU A 1 82 ? -12.924 10.887 19.297 1.00 96.69 82 LEU A C 1
ATOM 618 O O . LEU A 1 82 ? -12.557 11.686 18.432 1.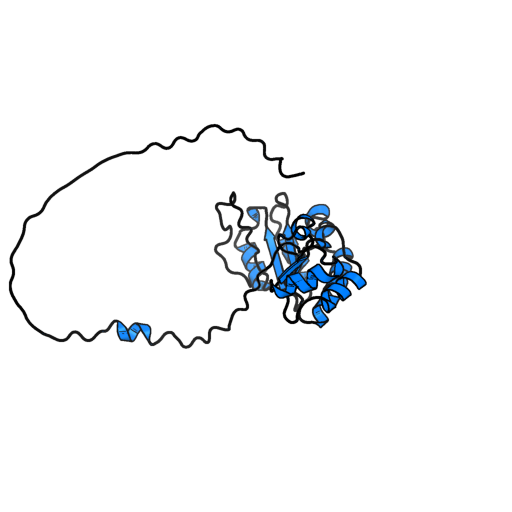00 96.69 82 LEU A O 1
ATOM 622 N N . SER A 1 83 ? -12.100 10.443 20.248 1.00 95.88 83 SER A N 1
ATOM 623 C CA . SER A 1 83 ? -10.683 10.801 20.253 1.00 95.88 83 SER A CA 1
ATOM 624 C C . SER A 1 83 ? -9.969 10.159 19.066 1.00 95.88 83 SER A C 1
ATOM 626 O O . SER A 1 83 ? -10.242 9.015 18.705 1.00 95.88 83 SER A O 1
ATOM 628 N N . GLN A 1 84 ? -8.990 10.866 18.498 1.00 94.25 84 GLN A N 1
ATOM 629 C CA . GLN A 1 84 ? -8.226 10.368 17.351 1.00 94.25 84 GLN A CA 1
ATOM 630 C C . GLN A 1 84 ? -7.544 9.017 17.633 1.00 94.25 84 GLN A C 1
ATOM 632 O O . GLN A 1 84 ? -7.462 8.164 16.755 1.00 94.25 84 GLN A O 1
ATOM 637 N N . SER A 1 85 ? -7.107 8.794 18.875 1.00 94.00 85 SER A N 1
ATOM 638 C CA . SER A 1 85 ? -6.515 7.525 19.318 1.00 94.00 85 SER A CA 1
ATOM 639 C C . SER A 1 85 ? -7.462 6.324 19.217 1.00 94.00 85 SER A C 1
ATOM 641 O O . SER A 1 85 ? -6.995 5.196 19.143 1.00 94.00 85 SER A O 1
ATOM 643 N N . LEU A 1 86 ? -8.781 6.539 19.198 1.00 95.75 86 LEU A N 1
ATOM 644 C CA . LEU A 1 86 ? -9.783 5.475 19.091 1.00 95.75 86 LEU A CA 1
ATOM 645 C C . LEU A 1 86 ? -10.300 5.280 17.659 1.00 95.75 86 LEU A C 1
ATOM 647 O O . LEU A 1 86 ? -11.078 4.356 17.420 1.00 95.75 86 LEU A O 1
ATOM 651 N N . GLU A 1 87 ? -9.871 6.105 16.699 1.00 97.25 87 GLU A N 1
ATOM 652 C CA . GLU A 1 87 ? -10.356 6.049 15.314 1.00 97.25 87 GLU A CA 1
ATOM 653 C C . GLU A 1 87 ? -10.072 4.700 14.654 1.00 97.25 87 GLU A C 1
ATOM 655 O O . GLU A 1 87 ? -10.968 4.143 14.030 1.00 97.25 87 GLU A O 1
ATOM 660 N N . LEU A 1 88 ? -8.875 4.128 14.835 1.00 96.75 88 LEU A N 1
ATOM 661 C CA . LEU A 1 88 ? -8.540 2.824 14.247 1.00 96.75 88 LEU A CA 1
ATOM 662 C C . LEU A 1 88 ? -9.379 1.685 14.845 1.00 96.75 88 LEU A C 1
ATOM 664 O O . LEU A 1 88 ? -9.841 0.800 14.124 1.00 96.75 88 LEU A O 1
ATOM 668 N N . ARG A 1 8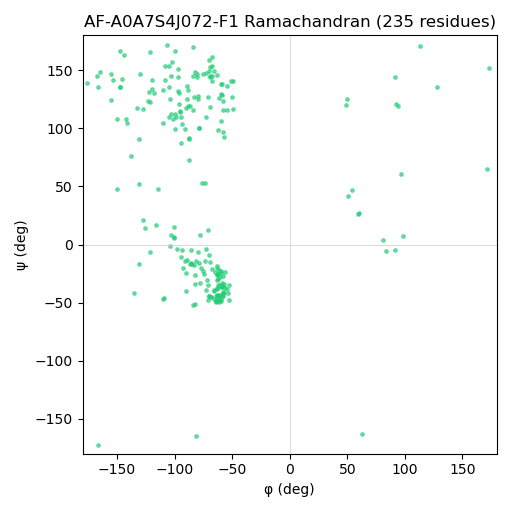9 ? -9.621 1.723 16.159 1.00 96.62 89 ARG A N 1
ATOM 669 C CA . ARG A 1 89 ? -10.481 0.745 16.837 1.00 96.62 89 ARG A CA 1
ATOM 670 C C . ARG A 1 89 ? -11.916 0.822 16.322 1.00 96.62 89 ARG A C 1
ATOM 672 O O . ARG A 1 89 ? -12.531 -0.207 16.070 1.00 96.62 89 ARG A O 1
ATOM 679 N N . HIS A 1 90 ? -12.440 2.036 16.141 1.00 97.62 90 HIS A N 1
ATOM 680 C CA . HIS A 1 90 ? -13.760 2.245 15.541 1.00 97.62 90 HIS A CA 1
ATOM 681 C C . HIS A 1 90 ? -13.792 1.764 14.086 1.00 97.62 90 HIS A C 1
ATOM 683 O O . HIS A 1 90 ? -14.672 0.998 13.708 1.00 97.62 90 HIS A O 1
ATOM 689 N N . TYR A 1 91 ? -12.798 2.159 13.289 1.00 98.25 91 TYR A N 1
ATOM 690 C CA . TYR A 1 91 ? -12.683 1.810 11.875 1.00 98.25 91 TYR A CA 1
ATOM 691 C C . TYR A 1 91 ? -12.617 0.290 11.655 1.00 98.25 91 TYR A C 1
ATOM 693 O O . TYR A 1 91 ? -13.393 -0.248 10.868 1.00 98.25 91 TYR A O 1
ATOM 701 N N . SER A 1 92 ? -11.759 -0.418 12.398 1.00 96.62 92 SER A N 1
ATOM 702 C CA . SER A 1 92 ? -11.617 -1.885 12.321 1.00 96.62 92 SER A CA 1
ATOM 703 C C . SER A 1 92 ? -12.819 -2.658 12.885 1.00 96.62 92 SER A C 1
ATOM 705 O O . SER A 1 92 ? -12.916 -3.875 12.731 1.00 96.62 92 SER A O 1
ATOM 707 N N . GLY A 1 93 ? -13.760 -1.967 13.536 1.00 96.00 93 GLY A N 1
ATOM 708 C CA . GLY A 1 93 ? -15.069 -2.516 13.883 1.00 96.00 93 GLY A CA 1
ATOM 709 C C . GLY A 1 93 ? -16.042 -2.573 12.700 1.00 96.00 93 GLY A C 1
ATOM 710 O O . GLY A 1 93 ? -17.001 -3.340 12.763 1.00 96.00 93 GLY A O 1
ATOM 711 N N . VAL A 1 94 ? -15.796 -1.786 11.646 1.00 97.12 94 VAL A N 1
ATOM 712 C CA . VAL A 1 94 ? -16.662 -1.659 10.461 1.00 97.12 94 VAL A CA 1
ATOM 713 C C . VAL A 1 94 ? -16.032 -2.304 9.226 1.00 97.12 94 VAL A C 1
ATOM 715 O O . VAL A 1 94 ? -16.707 -3.038 8.511 1.00 97.12 94 VAL A O 1
ATOM 718 N N . PHE A 1 95 ? -14.747 -2.046 8.982 1.00 97.81 95 PHE A N 1
ATOM 719 C CA . PHE A 1 95 ? -13.997 -2.576 7.844 1.00 97.81 95 PHE A CA 1
ATOM 720 C C . PHE A 1 95 ? -13.050 -3.695 8.271 1.00 97.81 95 PHE A C 1
ATOM 722 O O . PHE A 1 95 ? -12.577 -3.718 9.407 1.00 97.81 95 PHE A O 1
ATOM 729 N N . SER A 1 96 ? -12.739 -4.604 7.345 1.00 96.25 96 SER A N 1
ATOM 730 C CA . SER A 1 96 ? -11.811 -5.716 7.581 1.00 96.25 96 SER A CA 1
ATOM 731 C C . SER A 1 96 ? -10.376 -5.408 7.151 1.00 96.25 96 SER A C 1
ATOM 733 O O . SER A 1 96 ? -9.469 -6.156 7.513 1.00 96.25 96 SER A O 1
ATOM 735 N N . ALA A 1 97 ? -10.146 -4.304 6.432 1.00 96.94 97 ALA A N 1
ATOM 736 C CA . ALA A 1 97 ? -8.806 -3.866 6.064 1.00 96.94 97 ALA A CA 1
ATOM 737 C C . ALA A 1 97 ? -8.640 -2.346 5.969 1.00 96.94 97 ALA A C 1
ATOM 739 O O . ALA A 1 97 ? -9.606 -1.578 5.907 1.00 96.94 97 ALA A O 1
ATOM 740 N N . VAL A 1 98 ? -7.384 -1.911 5.915 1.00 97.62 98 VAL A N 1
ATOM 741 C CA . VAL A 1 98 ? -6.990 -0.552 5.533 1.00 97.62 98 VAL A CA 1
ATOM 742 C C . VAL A 1 98 ? -5.670 -0.574 4.776 1.00 97.62 98 VAL A C 1
ATOM 744 O O . VAL A 1 98 ? -4.762 -1.320 5.131 1.00 97.62 98 VAL A O 1
ATOM 747 N N . GLU A 1 99 ? -5.535 0.280 3.767 1.00 97.62 99 GLU A N 1
ATOM 748 C CA . GLU A 1 99 ? -4.233 0.587 3.177 1.00 97.62 99 GLU A CA 1
ATOM 749 C C . GLU A 1 99 ? -3.581 1.748 3.943 1.00 97.62 99 GLU A C 1
ATOM 751 O O . GLU A 1 99 ? -4.100 2.865 4.012 1.00 97.62 99 GLU A O 1
ATOM 756 N N . ILE A 1 100 ? -2.416 1.497 4.531 1.00 96.75 100 ILE A N 1
ATOM 757 C CA . ILE A 1 100 ? -1.597 2.512 5.178 1.00 96.75 100 ILE A CA 1
ATOM 758 C C . ILE A 1 100 ? -0.846 3.293 4.103 1.00 96.75 100 ILE A C 1
ATOM 760 O O . ILE A 1 100 ? 0.196 2.878 3.604 1.00 96.75 100 ILE A O 1
ATOM 764 N N . ASN A 1 101 ? -1.379 4.472 3.785 1.00 94.00 101 ASN A N 1
ATOM 765 C CA . ASN A 1 101 ? -0.768 5.407 2.841 1.00 94.00 101 ASN A CA 1
ATOM 766 C C . ASN A 1 101 ? 0.291 6.325 3.453 1.00 94.00 101 ASN A C 1
ATOM 768 O O . ASN A 1 101 ? 1.090 6.909 2.726 1.00 94.00 101 ASN A O 1
ATOM 772 N N . ALA A 1 102 ? 0.339 6.450 4.781 1.00 92.50 102 ALA A N 1
ATOM 773 C CA . ALA A 1 102 ? 1.325 7.301 5.447 1.00 92.50 102 ALA A CA 1
ATOM 774 C C . ALA A 1 102 ? 2.773 6.880 5.122 1.00 92.50 102 ALA A C 1
ATOM 776 O O . ALA A 1 102 ? 3.635 7.745 4.966 1.00 92.50 102 ALA A O 1
ATOM 777 N N . THR A 1 103 ? 3.016 5.578 4.923 1.00 95.00 103 THR A N 1
ATOM 778 C CA . THR A 1 103 ? 4.325 5.022 4.543 1.00 95.00 103 THR A CA 1
ATOM 779 C C . THR A 1 103 ? 4.829 5.522 3.199 1.00 95.00 103 THR A C 1
ATOM 781 O O . THR A 1 103 ? 6.039 5.607 3.008 1.00 95.00 103 THR A O 1
ATOM 784 N N . PHE A 1 104 ? 3.932 5.933 2.296 1.00 96.38 104 PHE A N 1
ATOM 785 C CA . PHE A 1 104 ? 4.315 6.555 1.032 1.00 96.38 104 PHE A CA 1
ATOM 786 C C . PHE A 1 104 ? 5.129 7.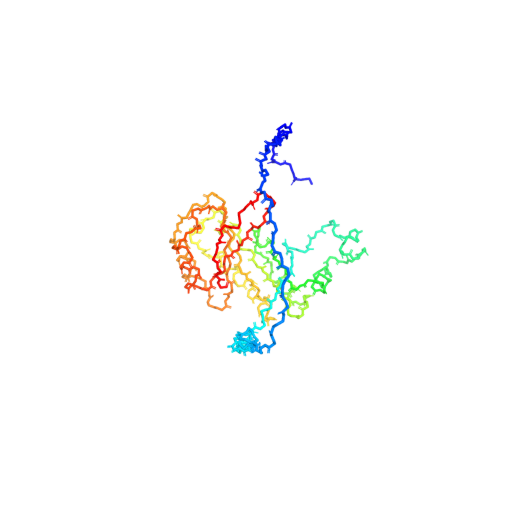834 1.259 1.00 96.38 104 PHE A C 1
ATOM 788 O O . PHE A 1 104 ? 6.073 8.105 0.523 1.00 96.38 104 PHE A O 1
ATOM 795 N N . HIS A 1 105 ? 4.796 8.603 2.295 1.00 94.31 105 HIS A N 1
ATOM 796 C CA . HIS A 1 105 ? 5.462 9.866 2.610 1.00 94.31 105 HIS A CA 1
ATOM 797 C C . HIS A 1 105 ? 6.622 9.714 3.598 1.00 94.31 105 HIS A C 1
ATOM 799 O O . HIS A 1 105 ? 7.481 10.590 3.660 1.00 94.31 105 HIS A O 1
ATOM 805 N N . GLY A 1 106 ? 6.665 8.623 4.362 1.00 93.94 106 GLY A N 1
ATOM 806 C CA . GLY A 1 106 ? 7.755 8.341 5.287 1.00 93.94 106 GLY A CA 1
ATOM 807 C C . GLY A 1 106 ? 7.484 7.122 6.159 1.00 93.94 106 GLY A C 1
ATOM 808 O O . GLY A 1 106 ? 6.338 6.792 6.457 1.00 93.94 106 GLY A O 1
ATOM 809 N N . ILE A 1 107 ? 8.553 6.455 6.589 1.00 95.94 107 ILE A N 1
ATOM 810 C CA . ILE A 1 107 ? 8.455 5.254 7.421 1.00 95.94 107 ILE A CA 1
ATOM 811 C C . ILE A 1 107 ? 7.987 5.657 8.835 1.00 95.94 107 ILE A C 1
ATOM 813 O O . ILE A 1 107 ? 8.586 6.551 9.442 1.00 95.94 107 ILE A O 1
ATOM 817 N N . PRO A 1 108 ? 6.915 5.046 9.376 1.00 94.62 108 PRO A N 1
ATOM 818 C CA . PRO A 1 108 ? 6.393 5.389 10.694 1.00 94.62 108 PRO A CA 1
ATOM 819 C C . PRO A 1 108 ? 7.361 4.993 11.816 1.00 94.62 108 PRO A C 1
ATOM 821 O O . PRO A 1 108 ? 8.239 4.139 11.663 1.00 94.62 108 PRO A O 1
ATOM 824 N N . ARG A 1 109 ? 7.176 5.592 12.995 1.00 95.94 109 ARG A N 1
ATOM 825 C CA . ARG A 1 109 ? 7.896 5.172 14.206 1.00 95.94 109 ARG A CA 1
ATOM 826 C C . ARG A 1 109 ? 7.411 3.801 14.692 1.00 95.94 109 ARG A C 1
ATOM 828 O O . ARG A 1 109 ? 6.294 3.401 14.365 1.00 95.94 109 ARG A O 1
ATOM 835 N N . GLU A 1 110 ? 8.225 3.105 15.480 1.00 95.38 110 GLU A N 1
ATOM 836 C CA . GLU A 1 110 ? 7.919 1.754 15.984 1.00 95.38 110 GLU A CA 1
ATOM 837 C C . GLU A 1 110 ? 6.647 1.782 16.807 1.00 95.38 110 GLU A C 1
ATOM 839 O O . GLU A 1 110 ? 5.712 1.034 16.545 1.00 95.38 110 GLU A O 1
ATOM 844 N N . GLU A 1 111 ? 6.556 2.764 17.701 1.00 95.00 111 GLU A N 1
ATOM 845 C CA . GLU A 1 111 ? 5.436 2.923 18.618 1.00 95.00 111 GLU A CA 1
ATOM 846 C C . GLU A 1 111 ? 4.124 3.179 17.868 1.00 95.00 111 GLU A C 1
ATOM 848 O O . GLU A 1 111 ? 3.043 2.873 18.370 1.00 95.00 111 GLU A O 1
ATOM 853 N N . THR A 1 112 ? 4.206 3.739 16.654 1.00 94.50 112 THR A N 1
ATOM 854 C CA . THR A 1 112 ? 3.032 3.947 15.799 1.00 94.50 112 THR A CA 1
ATOM 855 C C . THR A 1 112 ? 2.510 2.615 15.268 1.00 94.50 112 THR A C 1
ATOM 857 O O . THR A 1 112 ? 1.316 2.348 15.390 1.00 94.50 112 THR A O 1
ATOM 860 N N . VAL A 1 113 ? 3.394 1.763 14.738 1.00 95.00 113 VAL A N 1
ATOM 861 C CA . VAL A 1 113 ? 3.014 0.433 14.236 1.00 95.00 113 VAL A CA 1
ATOM 862 C C . VAL A 1 113 ? 2.544 -0.467 15.377 1.00 95.00 113 VAL A C 1
ATOM 864 O O . VAL A 1 113 ? 1.521 -1.136 15.248 1.00 95.00 113 VAL A O 1
ATOM 867 N N . ASP A 1 114 ? 3.210 -0.405 16.530 1.00 93.44 114 ASP A N 1
ATOM 868 C CA . ASP A 1 114 ? 2.814 -1.151 17.725 1.00 93.44 114 ASP A CA 1
ATOM 869 C C . ASP A 1 114 ? 1.433 -0.717 18.234 1.00 93.44 114 ASP A C 1
ATOM 871 O O . ASP A 1 114 ? 0.626 -1.544 18.661 1.00 93.44 114 ASP A O 1
ATOM 875 N N . SER A 1 115 ? 1.115 0.583 18.180 1.00 93.12 115 SER A N 1
ATOM 876 C CA . SER A 1 115 ? -0.236 1.050 18.510 1.00 93.12 115 SER A CA 1
ATOM 877 C C . SER A 1 115 ? -1.263 0.513 17.525 1.00 93.12 115 SER A C 1
ATOM 879 O O . SER A 1 115 ? -2.299 0.020 17.959 1.00 93.12 115 SER A O 1
ATOM 881 N N . TRP A 1 116 ? -0.973 0.537 16.220 1.00 94.81 116 TRP A N 1
ATOM 882 C CA . TRP A 1 116 ? -1.885 -0.017 15.219 1.00 94.81 116 TRP A CA 1
ATOM 883 C C . TRP A 1 116 ? -2.169 -1.501 15.446 1.00 94.81 116 TRP A C 1
ATOM 885 O O . TRP A 1 116 ? -3.332 -1.901 15.426 1.00 94.81 116 TRP A O 1
ATOM 895 N N . SER A 1 117 ? -1.125 -2.278 15.739 1.00 91.62 117 SER A N 1
ATOM 896 C CA . SER A 1 117 ? -1.217 -3.705 16.064 1.00 91.62 117 SER A CA 1
ATOM 897 C C . SER A 1 117 ? -2.141 -3.969 17.262 1.00 91.62 117 SER A C 1
ATOM 899 O O . SER A 1 117 ? -2.959 -4.885 17.239 1.00 91.62 117 SER A O 1
ATOM 901 N N . ARG A 1 118 ? -2.061 -3.130 18.306 1.00 91.75 118 ARG A N 1
ATOM 902 C CA . ARG A 1 118 ? -2.883 -3.255 19.526 1.00 91.75 118 ARG A CA 1
ATOM 903 C C . ARG A 1 118 ? -4.322 -2.760 19.368 1.00 91.75 118 ARG A C 1
ATOM 905 O O . ARG A 1 118 ? -5.211 -3.256 20.061 1.00 91.75 118 ARG A O 1
ATOM 912 N N . ASP A 1 119 ? -4.543 -1.736 18.548 1.00 93.12 119 ASP A N 1
ATOM 913 C CA . ASP A 1 119 ? -5.834 -1.048 18.459 1.00 93.12 119 ASP A CA 1
ATOM 914 C C . ASP A 1 119 ? -6.782 -1.653 17.422 1.00 93.12 119 ASP A C 1
ATOM 916 O O . ASP A 1 119 ? -8.001 -1.498 17.556 1.00 93.12 119 ASP A O 1
ATOM 920 N N . ALA A 1 120 ? -6.252 -2.341 16.409 1.00 93.62 120 ALA A N 1
ATOM 921 C CA . ALA A 1 120 ? -7.066 -3.035 15.423 1.00 93.62 120 ALA A CA 1
ATOM 922 C C . ALA A 1 120 ? -7.719 -4.305 15.988 1.00 93.62 120 ALA A C 1
ATOM 924 O O . ALA A 1 120 ? -7.183 -5.004 16.848 1.00 93.62 120 ALA A O 1
ATOM 925 N N . LYS A 1 121 ? -8.913 -4.616 15.480 1.00 91.69 121 LYS A N 1
ATOM 926 C CA . LYS A 1 121 ? -9.622 -5.858 15.797 1.00 91.69 121 LYS A CA 1
ATOM 927 C C . LYS A 1 121 ? -8.867 -7.079 15.249 1.00 91.69 121 LYS A C 1
ATOM 929 O O . LYS A 1 121 ? -8.233 -7.013 14.202 1.00 91.69 121 LYS A O 1
ATOM 934 N N . SER A 1 122 ? -8.984 -8.220 15.931 1.00 89.94 122 SER A N 1
ATOM 935 C CA . SER A 1 122 ? -8.428 -9.494 15.449 1.00 89.94 122 SER A CA 1
ATOM 936 C C . SER A 1 122 ? -8.930 -9.835 14.038 1.00 89.94 122 SER A C 1
ATOM 938 O O . SER A 1 122 ? -10.118 -9.680 13.751 1.00 89.94 122 SER A O 1
ATOM 940 N N . GLY A 1 123 ? -8.017 -10.290 13.176 1.00 89.69 123 GLY A N 1
ATOM 941 C CA . GLY A 1 123 ? -8.291 -10.633 11.776 1.00 89.69 123 GLY A CA 1
ATOM 942 C C . GLY A 1 123 ? -8.260 -9.448 10.804 1.00 89.69 123 GLY A C 1
ATOM 943 O O . GLY A 1 123 ? -8.354 -9.660 9.597 1.00 89.69 123 GLY A O 1
ATOM 944 N N . PHE A 1 124 ? -8.106 -8.218 11.299 1.00 94.62 124 PHE A N 1
ATOM 945 C CA . PHE A 1 124 ? -7.992 -7.023 10.467 1.00 94.62 124 PHE A CA 1
ATOM 946 C C . PHE A 1 124 ? -6.685 -7.017 9.659 1.00 94.62 124 PHE A C 1
ATOM 948 O O . PHE A 1 124 ? -5.640 -7.402 10.174 1.00 94.62 124 PHE A O 1
ATOM 955 N N . GLN A 1 125 ? -6.729 -6.570 8.403 1.00 95.50 125 GLN A N 1
ATOM 956 C CA . GLN A 1 125 ? -5.568 -6.572 7.506 1.00 95.50 125 GLN A CA 1
ATOM 957 C C . GLN A 1 125 ? -5.048 -5.161 7.221 1.00 95.50 125 GLN A C 1
ATOM 959 O O . GLN A 1 125 ? -5.798 -4.260 6.843 1.00 95.50 125 GLN A O 1
ATOM 964 N N . PHE A 1 126 ? -3.735 -4.985 7.333 1.00 97.12 126 PHE A N 1
ATOM 965 C CA . PHE A 1 126 ? -3.048 -3.758 6.940 1.00 97.12 126 PHE A CA 1
ATOM 966 C C . PHE A 1 126 ? -2.347 -3.962 5.599 1.00 97.12 126 PHE A C 1
ATOM 968 O O . PHE A 1 126 ? -1.388 -4.725 5.518 1.00 97.12 126 PHE A O 1
ATOM 975 N N . GLY A 1 127 ? -2.813 -3.278 4.555 1.00 96.75 127 GLY A N 1
ATOM 976 C CA . GLY A 1 127 ? -2.061 -3.099 3.315 1.00 96.75 127 GLY A CA 1
ATOM 977 C C . GLY A 1 127 ? -1.041 -1.971 3.468 1.00 96.75 127 GLY A C 1
ATOM 978 O O . GLY A 1 127 ? -1.298 -1.000 4.179 1.00 96.75 127 GLY A O 1
ATOM 979 N N . TRP A 1 128 ? 0.113 -2.071 2.816 1.00 97.62 128 TRP A N 1
ATOM 980 C CA . TRP A 1 128 ? 1.235 -1.156 3.032 1.00 97.62 128 TRP A CA 1
ATOM 981 C C . TRP A 1 128 ? 1.727 -0.567 1.728 1.00 97.62 128 TRP A C 1
ATOM 983 O O . TRP A 1 128 ? 2.266 -1.282 0.888 1.00 97.62 128 TRP A O 1
ATOM 993 N N . LYS A 1 129 ? 1.615 0.750 1.562 1.00 97.94 129 LYS A N 1
ATOM 994 C CA . LYS A 1 129 ? 2.156 1.395 0.369 1.00 97.94 129 LYS A CA 1
ATOM 995 C C . LYS A 1 129 ? 3.658 1.594 0.508 1.00 97.94 129 LYS A C 1
ATOM 997 O O . LYS A 1 129 ? 4.114 2.212 1.473 1.00 97.94 129 LYS A O 1
ATOM 1002 N N . VAL A 1 130 ? 4.422 1.092 -0.455 1.00 98.06 130 VAL A N 1
ATOM 1003 C CA . VAL A 1 130 ? 5.881 1.249 -0.476 1.00 98.06 130 VAL A CA 1
ATOM 1004 C C . VAL A 1 130 ? 6.251 2.742 -0.503 1.00 98.06 130 VAL A C 1
ATOM 1006 O O . VAL A 1 130 ? 5.612 3.509 -1.235 1.00 98.06 130 VAL A O 1
ATOM 1009 N N . PRO A 1 131 ? 7.277 3.178 0.259 1.00 98.06 131 PRO A N 1
ATOM 1010 C CA . PRO A 1 131 ? 7.721 4.567 0.279 1.00 98.06 131 PRO A CA 1
ATOM 1011 C C . PRO A 1 131 ? 7.935 5.178 -1.110 1.00 98.06 131 PRO A C 1
ATOM 1013 O O . PRO A 1 131 ? 8.503 4.552 -2.013 1.00 98.06 131 PRO A O 1
ATOM 1016 N N . ARG A 1 132 ? 7.544 6.448 -1.264 1.00 97.38 132 ARG A N 1
ATOM 1017 C CA . ARG A 1 132 ? 7.752 7.245 -2.483 1.00 97.38 132 ARG A CA 1
ATOM 1018 C C . ARG A 1 132 ? 9.222 7.276 -2.895 1.00 97.38 132 ARG A C 1
ATOM 1020 O O . ARG A 1 132 ? 9.518 7.164 -4.084 1.00 97.38 132 ARG A O 1
ATOM 1027 N N . ALA A 1 133 ? 10.116 7.360 -1.911 1.00 96.75 133 ALA A N 1
ATOM 1028 C CA . ALA A 1 133 ? 11.557 7.353 -2.121 1.00 96.75 133 ALA A CA 1
ATOM 1029 C C . ALA A 1 133 ? 12.015 6.155 -2.974 1.00 96.75 133 ALA A C 1
ATOM 1031 O O . ALA A 1 133 ? 12.895 6.307 -3.812 1.00 96.75 133 ALA A O 1
ATOM 1032 N N . ILE A 1 134 ? 11.367 4.992 -2.827 1.00 97.19 134 ILE A N 1
ATOM 1033 C CA . ILE A 1 134 ? 11.689 3.765 -3.568 1.00 97.19 134 ILE A CA 1
ATOM 1034 C C . ILE A 1 134 ? 11.013 3.759 -4.949 1.00 97.19 134 ILE A C 1
ATOM 1036 O O . ILE A 1 134 ? 11.663 3.548 -5.974 1.00 97.19 134 ILE A O 1
ATOM 1040 N N . THR A 1 135 ? 9.698 3.991 -4.997 1.00 97.31 135 THR A N 1
ATOM 1041 C CA . THR A 1 135 ? 8.892 3.791 -6.219 1.00 97.31 135 THR A CA 1
ATOM 1042 C C . THR A 1 135 ? 8.953 4.960 -7.203 1.00 97.31 135 THR A C 1
ATOM 1044 O O . THR A 1 135 ? 8.908 4.746 -8.414 1.00 97.31 135 THR A O 1
ATOM 1047 N N . HIS A 1 136 ? 9.059 6.194 -6.708 1.00 96.75 136 HIS A N 1
ATOM 1048 C CA . HIS A 1 136 ? 8.955 7.410 -7.518 1.00 96.75 136 HIS A CA 1
ATOM 1049 C C . HIS A 1 136 ? 10.284 8.141 -7.647 1.00 96.75 136 HIS A C 1
ATOM 1051 O O . HIS A 1 136 ? 10.647 8.518 -8.760 1.00 96.75 136 HIS A O 1
ATOM 1057 N N . ASP A 1 137 ? 10.995 8.332 -6.534 1.00 95.81 137 ASP A N 1
ATOM 1058 C CA . ASP A 1 137 ? 12.196 9.167 -6.527 1.00 95.81 137 ASP A CA 1
ATOM 1059 C C . ASP A 1 137 ? 13.409 8.357 -7.025 1.00 95.81 137 ASP A C 1
ATOM 1061 O O . ASP A 1 137 ? 14.050 8.752 -7.997 1.00 95.81 137 ASP A O 1
ATOM 1065 N N . ALA A 1 138 ? 13.656 7.166 -6.459 1.00 94.69 138 ALA A N 1
ATOM 1066 C CA . ALA A 1 138 ? 14.676 6.227 -6.944 1.00 94.69 138 ALA A CA 1
ATOM 1067 C C . ALA A 1 138 ? 14.213 5.381 -8.142 1.00 94.69 138 ALA A C 1
ATOM 1069 O O . ALA A 1 138 ? 15.026 4.744 -8.807 1.00 94.69 138 ALA A O 1
ATOM 1070 N N . ARG A 1 139 ? 12.908 5.347 -8.450 1.00 95.75 139 ARG A N 1
ATOM 1071 C CA . ARG A 1 139 ? 12.353 4.615 -9.610 1.00 95.75 139 ARG A CA 1
ATOM 1072 C C . ARG A 1 139 ? 12.842 3.158 -9.677 1.00 95.75 139 ARG A C 1
ATOM 1074 O O . ARG A 1 139 ? 13.198 2.659 -10.753 1.00 95.75 139 ARG A O 1
ATOM 1081 N N . LEU A 1 140 ? 12.888 2.494 -8.520 1.00 95.19 140 LEU A N 1
ATOM 1082 C CA . LEU A 1 140 ? 13.364 1.117 -8.356 1.00 95.19 140 LEU A CA 1
ATOM 1083 C C . LEU A 1 140 ? 14.823 0.887 -8.804 1.00 95.19 140 LEU A C 1
ATOM 1085 O O . LEU A 1 140 ? 15.167 -0.218 -9.216 1.00 95.19 140 LEU A O 1
ATOM 1089 N N . SER A 1 141 ? 15.698 1.899 -8.796 1.00 90.19 141 SER A N 1
ATOM 1090 C CA . SER A 1 141 ? 17.132 1.736 -9.097 1.00 90.19 141 SER A CA 1
ATOM 1091 C C . SER A 1 141 ? 17.898 1.105 -7.920 1.00 90.19 141 SER A C 1
ATOM 1093 O O . SER A 1 141 ? 18.879 1.667 -7.434 1.00 90.19 141 SER A O 1
ATOM 1095 N N . GLY A 1 142 ? 17.412 -0.039 -7.438 1.00 78.88 142 GLY A N 1
ATOM 1096 C CA . GLY A 1 142 ? 17.777 -0.623 -6.150 1.00 78.88 142 GLY A CA 1
ATOM 1097 C C . GLY A 1 142 ? 16.836 -0.177 -5.027 1.00 78.88 142 GLY A C 1
ATOM 1098 O O . GLY A 1 142 ? 16.336 0.947 -5.016 1.00 78.88 142 GLY A O 1
ATOM 1099 N N . LEU A 1 143 ? 16.568 -1.093 -4.098 1.00 86.69 143 LEU A N 1
ATOM 1100 C CA . LEU A 1 143 ? 15.661 -0.881 -2.965 1.00 86.69 143 LEU A CA 1
ATOM 1101 C C . LEU A 1 143 ? 16.406 -0.317 -1.738 1.00 86.69 143 LEU A C 1
ATOM 1103 O O . LEU A 1 143 ? 15.924 0.619 -1.098 1.00 86.69 143 LEU A O 1
ATOM 1107 N N . GLY A 1 144 ? 17.619 -0.822 -1.485 1.00 89.00 144 GLY A N 1
ATOM 1108 C CA . GLY A 1 144 ? 18.584 -0.270 -0.528 1.00 89.00 144 GLY A CA 1
ATOM 1109 C C . GLY A 1 144 ? 18.122 -0.262 0.934 1.00 89.00 144 GLY A C 1
ATOM 1110 O O . GLY A 1 144 ? 17.155 -0.915 1.309 1.00 89.00 144 GLY A O 1
ATOM 1111 N N . GLU A 1 145 ? 18.802 0.530 1.762 1.00 94.44 145 GLU A N 1
ATOM 1112 C CA . GLU A 1 145 ? 18.548 0.631 3.210 1.00 94.44 145 GLU A CA 1
ATOM 1113 C C . GLU A 1 145 ? 17.107 1.062 3.539 1.00 94.44 145 GLU A C 1
ATOM 1115 O O . GLU A 1 145 ? 16.503 0.579 4.492 1.00 94.44 145 GLU A O 1
ATOM 1120 N N . THR A 1 146 ? 16.504 1.938 2.725 1.00 94.88 146 THR A N 1
ATOM 1121 C CA . THR A 1 146 ? 15.113 2.380 2.948 1.00 94.88 146 THR A CA 1
ATOM 1122 C C . THR A 1 146 ? 14.131 1.211 2.887 1.00 94.88 146 THR A C 1
ATOM 1124 O O . THR A 1 146 ? 13.147 1.199 3.626 1.00 94.88 146 THR A O 1
ATOM 1127 N N . TRP A 1 147 ? 14.390 0.224 2.027 1.00 96.81 147 TRP A N 1
ATOM 1128 C CA . TRP A 1 147 ? 13.585 -0.989 1.949 1.00 96.81 147 TRP A CA 1
ATOM 1129 C C . TRP A 1 147 ? 13.735 -1.861 3.191 1.00 96.81 147 TRP A C 1
ATOM 1131 O O . TRP A 1 147 ? 12.730 -2.296 3.746 1.00 96.81 147 TRP A O 1
ATOM 1141 N N . GLU A 1 148 ? 14.964 -2.059 3.666 1.00 96.25 148 GLU A N 1
ATOM 1142 C CA . GLU A 1 148 ? 15.243 -2.849 4.869 1.00 96.25 148 GLU A CA 1
ATOM 1143 C C . GLU A 1 148 ? 14.568 -2.237 6.101 1.00 96.25 148 GLU A C 1
ATOM 1145 O O . GLU A 1 148 ? 13.842 -2.925 6.817 1.00 96.25 148 GLU A O 1
ATOM 1150 N N . VAL A 1 149 ? 14.709 -0.920 6.291 1.00 96.75 149 VAL A N 1
ATOM 1151 C CA . VAL A 1 149 ? 14.059 -0.187 7.389 1.00 96.75 149 VAL A CA 1
ATOM 1152 C C . VAL A 1 149 ? 12.535 -0.250 7.271 1.00 96.75 149 VAL A C 1
ATOM 1154 O O . VAL A 1 149 ? 11.834 -0.362 8.277 1.00 96.75 149 VAL A O 1
ATOM 1157 N N . PHE A 1 150 ? 11.992 -0.187 6.054 1.00 97.12 150 PHE A N 1
ATOM 1158 C CA . PHE A 1 150 ? 10.554 -0.307 5.830 1.00 97.12 150 PHE A CA 1
ATOM 1159 C C . PHE A 1 150 ? 10.041 -1.707 6.189 1.00 97.12 150 PHE A C 1
ATOM 1161 O O . PHE A 1 150 ? 9.045 -1.813 6.905 1.00 97.12 150 PHE A O 1
ATOM 1168 N N . LEU A 1 151 ? 10.725 -2.764 5.743 1.00 95.50 151 LEU A N 1
ATOM 1169 C CA . LEU A 1 151 ? 10.363 -4.147 6.050 1.00 95.50 151 LEU A CA 1
ATOM 1170 C C . LEU A 1 151 ? 10.445 -4.447 7.546 1.00 95.50 151 LEU A C 1
ATOM 1172 O O . LEU A 1 151 ? 9.492 -4.997 8.101 1.00 95.50 151 LEU A O 1
ATOM 1176 N N . ASP A 1 152 ? 11.535 -4.040 8.200 1.00 94.81 152 ASP A N 1
ATOM 1177 C CA . ASP A 1 152 ? 11.678 -4.124 9.655 1.00 94.81 152 ASP A CA 1
ATOM 1178 C C . ASP A 1 152 ? 10.475 -3.465 10.341 1.00 94.81 152 ASP A C 1
ATOM 1180 O O . ASP A 1 152 ? 9.794 -4.079 11.165 1.00 94.81 152 ASP A O 1
ATOM 1184 N N . ARG A 1 153 ? 10.118 -2.253 9.901 1.00 95.44 153 ARG A N 1
ATOM 1185 C CA . ARG A 1 153 ? 9.021 -1.495 10.494 1.00 95.44 153 ARG A CA 1
ATOM 1186 C C . ARG A 1 153 ? 7.671 -2.182 10.383 1.00 95.44 153 ARG A C 1
ATOM 1188 O O . ARG A 1 153 ? 6.952 -2.251 11.379 1.00 95.44 153 ARG A O 1
ATOM 1195 N N . ILE A 1 154 ? 7.304 -2.648 9.193 1.00 94.62 154 ILE A N 1
ATOM 1196 C CA . ILE A 1 154 ? 5.989 -3.264 8.980 1.00 94.62 154 ILE A CA 1
ATOM 1197 C C . ILE A 1 154 ? 5.917 -4.671 9.573 1.00 94.62 154 ILE A C 1
ATOM 1199 O O . ILE A 1 154 ? 4.832 -5.103 9.952 1.00 94.62 154 ILE A O 1
ATOM 1203 N N . SER A 1 155 ? 7.049 -5.371 9.719 1.00 92.44 155 SER A N 1
ATOM 1204 C CA . SER A 1 155 ? 7.085 -6.725 10.289 1.00 92.44 155 SER A CA 1
ATOM 1205 C C . SER A 1 155 ? 6.507 -6.791 11.708 1.00 92.44 155 SER A C 1
ATOM 1207 O O . SER A 1 155 ? 5.889 -7.791 12.071 1.00 92.44 155 SER A O 1
ATOM 1209 N N . ARG A 1 156 ? 6.574 -5.682 12.456 1.00 91.94 156 ARG A N 1
ATOM 1210 C CA . ARG A 1 156 ? 5.992 -5.530 13.799 1.00 91.94 156 ARG A CA 1
ATOM 1211 C C . ARG A 1 156 ? 4.472 -5.722 13.835 1.00 91.94 156 ARG A C 1
ATOM 1213 O O . ARG A 1 156 ? 3.928 -6.167 14.840 1.00 91.94 156 ARG A O 1
ATOM 1220 N N . ILE A 1 157 ? 3.759 -5.436 12.737 1.00 89.25 157 ILE A N 1
ATOM 1221 C CA . ILE A 1 157 ? 2.317 -5.734 12.639 1.00 89.25 157 ILE A CA 1
ATOM 1222 C C . ILE A 1 157 ? 2.067 -7.246 12.500 1.00 89.25 157 ILE A C 1
ATOM 1224 O O . ILE A 1 157 ? 1.030 -7.762 12.924 1.00 89.25 157 ILE A O 1
ATOM 1228 N N . GLY A 1 158 ? 3.016 -7.955 11.880 1.00 67.19 158 GLY A N 1
ATOM 1229 C CA . GLY A 1 158 ? 2.909 -9.350 11.463 1.00 67.19 158 GLY A CA 1
ATOM 1230 C C . GLY A 1 158 ? 2.834 -10.335 12.625 1.00 67.19 158 GLY A C 1
ATOM 1231 O O . GLY A 1 158 ? 2.256 -11.409 12.460 1.00 67.19 158 GLY A O 1
ATOM 1232 N N . GLU A 1 159 ? 3.289 -9.943 13.819 1.00 64.25 159 GLU A N 1
ATOM 1233 C CA . GLU A 1 159 ? 3.133 -10.724 15.056 1.00 64.25 159 GLU A CA 1
ATOM 1234 C C . GLU A 1 159 ? 1.659 -11.061 15.365 1.00 64.25 159 GLU A C 1
ATOM 1236 O O . GLU A 1 159 ? 1.370 -12.067 16.011 1.00 64.25 159 GLU A O 1
ATOM 1241 N N . THR A 1 160 ? 0.707 -10.278 14.840 1.00 66.75 160 THR A N 1
ATOM 1242 C CA . THR A 1 160 ? -0.741 -10.479 15.037 1.00 66.75 160 THR A CA 1
ATOM 1243 C C . THR A 1 160 ? -1.459 -11.154 13.861 1.00 66.75 160 THR A C 1
ATOM 1245 O O . THR A 1 160 ? -2.684 -11.262 13.887 1.00 66.75 160 THR A O 1
ATOM 1248 N N . ARG A 1 161 ? -0.731 -11.629 12.834 1.00 72.81 161 ARG A N 1
ATOM 1249 C CA . ARG A 1 161 ? -1.284 -12.127 11.548 1.00 72.81 161 ARG A CA 1
ATOM 1250 C C . ARG A 1 161 ? -2.094 -11.082 10.755 1.00 72.81 161 ARG A C 1
ATOM 1252 O O . ARG A 1 161 ? -2.962 -11.435 9.959 1.00 72.81 161 ARG A O 1
ATOM 1259 N N . SER A 1 162 ? -1.772 -9.805 10.945 1.00 84.81 162 SER A N 1
ATOM 1260 C CA . SER A 1 162 ? -2.472 -8.666 10.326 1.00 84.81 162 SER A CA 1
ATOM 1261 C C . SER A 1 162 ? -1.710 -8.043 9.143 1.00 84.81 162 SER A C 1
ATOM 1263 O O . SER A 1 162 ? -2.073 -6.968 8.663 1.00 84.81 162 SER A O 1
ATOM 1265 N N . LEU A 1 163 ? -0.616 -8.672 8.691 1.00 92.50 163 LEU A N 1
ATOM 1266 C CA . LEU A 1 163 ? 0.194 -8.179 7.574 1.00 92.50 163 LEU A CA 1
ATOM 1267 C C . LEU A 1 163 ? -0.484 -8.522 6.238 1.00 92.50 163 LEU A C 1
ATOM 1269 O O . LEU A 1 163 ? -0.387 -9.648 5.748 1.00 92.50 163 LEU A O 1
ATOM 1273 N N . GLY A 1 164 ? -1.160 -7.530 5.664 1.00 94.00 164 GLY A N 1
ATOM 1274 C CA . GLY A 1 164 ? -1.736 -7.582 4.325 1.00 94.00 164 GLY A CA 1
ATOM 1275 C C . GLY A 1 164 ? -0.702 -7.295 3.223 1.00 94.00 164 GLY A C 1
ATOM 1276 O O . GLY A 1 164 ? 0.506 -7.355 3.465 1.00 94.00 164 GLY A O 1
ATOM 1277 N N . PRO A 1 165 ? -1.156 -7.001 1.991 1.00 95.44 165 PRO A N 1
ATOM 1278 C CA . PRO A 1 165 ? -0.268 -6.839 0.843 1.00 95.44 165 PRO A CA 1
ATOM 1279 C C . PRO A 1 165 ? 0.600 -5.578 0.931 1.00 95.44 165 PRO A C 1
ATOM 1281 O O . PRO A 1 165 ? 0.155 -4.519 1.375 1.00 95.44 165 PRO A O 1
ATOM 1284 N N . ILE A 1 166 ? 1.832 -5.683 0.439 1.00 97.50 166 ILE A N 1
ATOM 1285 C CA . ILE A 1 166 ? 2.764 -4.572 0.248 1.00 97.50 166 ILE A CA 1
ATOM 1286 C C . ILE A 1 166 ? 2.642 -4.091 -1.200 1.00 97.50 166 ILE A C 1
ATOM 1288 O O . ILE A 1 166 ? 2.955 -4.822 -2.140 1.00 97.50 166 ILE A O 1
ATOM 1292 N N . LEU A 1 167 ? 2.163 -2.863 -1.377 1.00 98.00 167 LEU A N 1
ATOM 1293 C CA . LEU A 1 167 ? 1.811 -2.282 -2.665 1.00 98.00 167 LEU A CA 1
ATOM 1294 C C . LEU A 1 167 ? 2.958 -1.453 -3.255 1.00 98.00 167 LEU A C 1
ATOM 1296 O O . LEU A 1 167 ? 3.280 -0.363 -2.767 1.00 98.00 167 LEU A O 1
ATOM 1300 N N . PHE A 1 168 ? 3.492 -1.922 -4.378 1.00 97.88 168 PHE A N 1
ATOM 1301 C CA . PHE A 1 168 ? 4.332 -1.159 -5.293 1.00 97.88 168 PHE A CA 1
ATOM 1302 C C . PHE A 1 168 ? 3.461 -0.426 -6.316 1.00 97.88 168 PHE A C 1
ATOM 1304 O O . PHE A 1 168 ? 3.170 -0.938 -7.395 1.00 97.88 168 PHE A O 1
ATOM 1311 N N . GLN A 1 169 ? 3.066 0.806 -6.001 1.00 97.25 169 GLN A N 1
ATOM 1312 C CA . GLN A 1 169 ? 2.464 1.693 -6.995 1.00 97.25 169 GLN A CA 1
ATOM 1313 C C . GLN A 1 169 ? 3.552 2.456 -7.752 1.00 97.25 169 GLN A C 1
ATOM 1315 O O . GLN A 1 169 ? 4.291 3.240 -7.150 1.00 97.25 169 GLN A O 1
ATOM 1320 N N . LEU A 1 170 ? 3.627 2.266 -9.069 1.00 96.38 170 LEU A N 1
ATOM 1321 C CA . LEU A 1 170 ? 4.634 2.903 -9.920 1.00 96.38 170 LEU A CA 1
ATOM 1322 C C . LEU A 1 170 ? 4.084 4.166 -10.601 1.00 96.38 170 LEU A C 1
ATOM 1324 O O . LEU A 1 170 ? 2.912 4.196 -10.986 1.00 96.38 170 LEU A O 1
ATOM 1328 N N . PRO A 1 171 ? 4.902 5.219 -10.791 1.00 95.25 171 PRO A N 1
ATOM 1329 C CA . PRO A 1 171 ? 4.450 6.433 -11.461 1.00 95.25 171 PRO A CA 1
ATOM 1330 C C . PRO A 1 171 ? 4.196 6.195 -12.960 1.00 95.25 171 PRO A C 1
ATOM 1332 O O . PRO A 1 171 ? 4.885 5.386 -13.582 1.00 95.25 171 PRO A O 1
ATOM 1335 N N . PRO A 1 172 ? 3.299 6.972 -13.597 1.00 95.06 172 PRO A N 1
ATOM 1336 C CA . PRO A 1 172 ? 2.996 6.834 -15.028 1.00 95.06 172 PRO A CA 1
ATOM 1337 C C . PRO A 1 172 ? 4.194 7.134 -15.942 1.00 95.06 172 PRO A C 1
ATOM 1339 O O . PRO A 1 172 ? 4.239 6.692 -17.086 1.00 95.06 172 PRO A O 1
ATOM 1342 N N . SER A 1 173 ? 5.196 7.864 -15.442 1.00 95.88 173 SER A N 1
ATOM 1343 C CA . SER A 1 173 ? 6.432 8.159 -16.173 1.00 95.88 173 SER A CA 1
ATOM 1344 C C . SER A 1 173 ? 7.442 7.008 -16.166 1.00 95.88 173 SER A C 1
ATOM 1346 O O . SER A 1 173 ? 8.496 7.125 -16.792 1.00 95.88 173 SER A O 1
ATOM 1348 N N . LEU A 1 174 ? 7.203 5.928 -15.415 1.00 96.69 174 LEU A N 1
ATOM 1349 C CA . LEU A 1 174 ? 8.083 4.764 -15.382 1.00 96.69 174 LEU A CA 1
ATOM 1350 C C . LEU A 1 174 ? 7.648 3.755 -16.442 1.00 96.69 174 LEU A C 1
ATOM 1352 O O . LEU A 1 174 ? 6.707 2.998 -16.241 1.00 96.69 174 LEU A O 1
ATOM 1356 N N . VAL A 1 175 ? 8.347 3.775 -17.575 1.00 97.00 175 VAL A N 1
ATOM 1357 C CA . VAL A 1 175 ? 8.209 2.796 -18.662 1.00 97.00 175 VAL A CA 1
ATOM 1358 C C . VAL A 1 175 ? 8.761 1.440 -18.214 1.00 97.00 175 VAL A C 1
ATOM 1360 O O . VAL A 1 175 ? 9.680 1.398 -17.391 1.00 97.00 175 VAL A O 1
ATOM 1363 N N . LYS A 1 176 ? 8.194 0.352 -18.747 1.00 96.81 176 LYS A N 1
ATOM 1364 C CA . LYS A 1 176 ? 8.604 -1.023 -18.459 1.00 96.81 176 LYS A CA 1
ATOM 1365 C C . LYS A 1 176 ? 10.106 -1.218 -18.617 1.00 96.81 176 LYS A C 1
ATOM 1367 O O . LYS A 1 176 ? 10.672 -0.978 -19.680 1.00 96.81 176 LYS A O 1
ATOM 1372 N N . ASP A 1 177 ? 10.694 -1.760 -17.563 1.00 96.38 177 ASP A N 1
ATOM 1373 C CA . ASP A 1 177 ? 12.032 -2.331 -17.530 1.00 96.38 1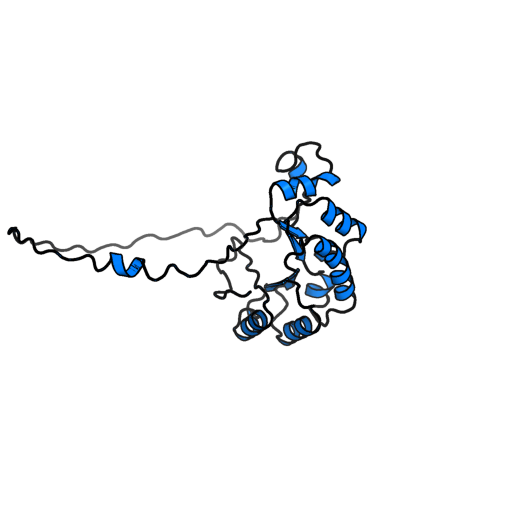77 ASP A CA 1
ATOM 1374 C C . ASP A 1 177 ? 11.957 -3.572 -16.641 1.00 96.38 177 ASP A C 1
ATOM 1376 O O . ASP A 1 177 ? 11.829 -3.464 -15.419 1.00 96.38 177 ASP A O 1
ATOM 1380 N N . ILE A 1 178 ? 11.960 -4.751 -17.267 1.00 96.06 178 ILE A N 1
ATOM 1381 C CA . ILE A 1 178 ? 11.707 -6.019 -16.576 1.00 96.06 178 ILE A CA 1
ATOM 1382 C C . ILE A 1 178 ? 12.756 -6.308 -15.498 1.00 96.06 178 ILE A C 1
ATOM 1384 O O . ILE A 1 178 ? 12.414 -6.845 -14.445 1.00 96.06 178 ILE A O 1
ATOM 1388 N N . SER A 1 179 ? 13.991 -5.828 -15.694 1.00 95.62 179 SER A N 1
ATOM 1389 C CA . SER A 1 179 ? 15.089 -6.005 -14.739 1.00 95.62 179 SER A CA 1
ATOM 1390 C C . SER A 1 179 ? 14.780 -5.400 -13.366 1.00 95.62 179 SER A C 1
ATOM 1392 O O . SER A 1 179 ? 15.324 -5.837 -12.356 1.00 95.62 179 SER A O 1
ATOM 1394 N N . LYS A 1 180 ? 13.857 -4.430 -13.296 1.00 96.00 180 LYS A N 1
ATOM 1395 C CA . LYS A 1 180 ? 13.385 -3.852 -12.032 1.00 96.00 180 LYS A CA 1
ATOM 1396 C C . LYS A 1 180 ? 12.522 -4.821 -11.232 1.00 96.00 180 LYS A C 1
ATOM 1398 O O . LYS A 1 180 ? 12.585 -4.779 -10.009 1.00 96.00 180 LYS A O 1
ATOM 1403 N N . LEU A 1 181 ? 11.720 -5.666 -11.885 1.00 95.69 181 LEU A N 1
ATOM 1404 C CA . LEU A 1 181 ? 10.952 -6.698 -11.180 1.00 95.69 181 LEU A CA 1
ATOM 1405 C C . LEU A 1 181 ? 11.865 -7.819 -10.695 1.00 95.69 181 LEU A C 1
ATOM 1407 O O . LEU A 1 181 ? 11.698 -8.265 -9.564 1.00 95.69 181 LEU A O 1
ATOM 1411 N N . ASP A 1 182 ? 12.858 -8.210 -11.496 1.00 92.19 182 ASP A N 1
ATOM 1412 C CA . ASP A 1 182 ? 13.865 -9.187 -11.070 1.00 92.19 182 ASP A CA 1
ATOM 1413 C C . ASP A 1 182 ? 14.661 -8.659 -9.862 1.00 92.19 182 ASP A C 1
ATOM 1415 O O . ASP A 1 182 ? 14.775 -9.340 -8.848 1.00 92.19 182 ASP A O 1
ATOM 1419 N N . ALA A 1 183 ? 15.088 -7.392 -9.892 1.00 92.94 183 ALA A N 1
ATOM 1420 C CA . ALA A 1 183 ? 15.779 -6.769 -8.762 1.00 92.94 183 ALA A CA 1
ATOM 1421 C C . ALA A 1 183 ? 14.915 -6.672 -7.491 1.00 92.94 183 ALA A C 1
ATOM 1423 O O . ALA A 1 183 ? 15.449 -6.703 -6.384 1.00 92.94 183 ALA A O 1
ATOM 1424 N N . ILE A 1 184 ? 13.588 -6.535 -7.622 1.00 94.94 184 ILE A N 1
ATOM 1425 C CA . ILE A 1 184 ? 12.675 -6.621 -6.474 1.00 94.94 184 ILE A CA 1
ATOM 1426 C C . ILE A 1 184 ? 12.610 -8.067 -5.972 1.00 94.94 184 ILE A C 1
ATOM 1428 O O . ILE A 1 184 ? 12.700 -8.287 -4.767 1.00 94.94 184 ILE A O 1
ATOM 1432 N N . ALA A 1 185 ? 12.500 -9.042 -6.875 1.00 92.62 185 ALA A N 1
ATOM 1433 C CA . ALA A 1 185 ? 12.393 -10.459 -6.532 1.00 92.62 185 ALA A CA 1
ATOM 1434 C C . ALA A 1 185 ? 13.597 -10.944 -5.715 1.00 92.62 185 ALA A C 1
ATOM 1436 O O . ALA A 1 185 ? 13.418 -11.710 -4.769 1.00 92.62 185 ALA A O 1
ATOM 1437 N N . ASP A 1 186 ? 14.790 -10.433 -6.026 1.00 92.31 186 ASP A N 1
ATOM 1438 C CA . ASP A 1 186 ? 16.037 -10.757 -5.329 1.00 92.31 186 ASP A CA 1
ATOM 1439 C C . ASP A 1 186 ? 16.070 -10.295 -3.860 1.00 92.31 186 ASP A C 1
ATOM 1441 O O . ASP A 1 186 ? 16.830 -10.842 -3.059 1.00 92.31 186 ASP A O 1
ATOM 1445 N N . VAL A 1 187 ? 15.269 -9.290 -3.486 1.00 92.25 187 VAL A N 1
ATOM 1446 C CA . VAL A 1 187 ? 15.331 -8.649 -2.156 1.00 92.25 187 VAL A CA 1
ATOM 1447 C C . VAL A 1 187 ? 14.028 -8.724 -1.361 1.00 92.25 187 VAL A C 1
ATOM 1449 O O . VAL A 1 187 ? 13.985 -8.312 -0.197 1.00 92.25 187 VAL A O 1
ATOM 1452 N N . THR A 1 188 ? 12.941 -9.214 -1.957 1.00 91.75 188 THR A N 1
ATOM 1453 C CA . THR A 1 188 ? 11.685 -9.437 -1.233 1.00 91.75 188 THR A CA 1
ATOM 1454 C C . THR A 1 188 ? 11.738 -10.738 -0.434 1.00 91.75 188 THR A C 1
ATOM 1456 O O . THR A 1 18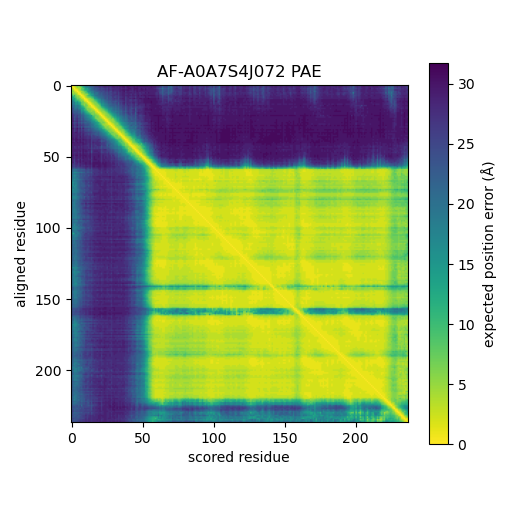8 ? 12.003 -11.793 -1.014 1.00 91.75 188 THR A O 1
ATOM 1459 N N . PRO A 1 189 ? 11.433 -10.720 0.876 1.00 91.12 189 PRO A N 1
ATOM 1460 C CA . PRO A 1 189 ? 11.388 -11.938 1.672 1.00 91.12 189 PRO A CA 1
ATOM 1461 C C . PRO A 1 189 ? 10.207 -12.833 1.275 1.00 91.12 189 PRO A C 1
ATOM 1463 O O . PRO A 1 189 ? 9.103 -12.363 0.989 1.00 91.12 189 PRO A O 1
ATOM 1466 N N . SER A 1 190 ? 10.420 -14.147 1.342 1.00 87.12 190 SER A N 1
ATOM 1467 C CA . SER A 1 190 ? 9.345 -15.133 1.219 1.00 87.12 190 SER A CA 1
ATOM 1468 C C . SER A 1 190 ? 8.336 -15.000 2.365 1.00 87.12 190 SER A C 1
ATOM 1470 O O . SER A 1 190 ? 8.722 -14.741 3.504 1.00 87.12 190 SER A O 1
ATOM 1472 N N . GLY A 1 191 ? 7.056 -15.257 2.091 1.00 87.31 191 GLY A N 1
ATOM 1473 C CA . GLY A 1 191 ? 5.992 -15.259 3.106 1.00 87.31 191 GLY A CA 1
ATOM 1474 C C . GLY A 1 191 ? 5.278 -13.917 3.294 1.00 87.31 191 GLY A C 1
ATOM 1475 O O . GLY A 1 191 ? 4.290 -13.858 4.023 1.00 87.31 191 GLY A O 1
ATOM 1476 N N . MET A 1 192 ? 5.725 -12.860 2.612 1.00 92.44 192 MET A N 1
ATOM 1477 C CA . MET A 1 192 ? 4.975 -11.612 2.471 1.00 92.44 192 MET A CA 1
ATOM 1478 C C . MET A 1 192 ? 4.209 -11.590 1.146 1.00 92.44 192 MET A C 1
ATOM 1480 O O . MET A 1 192 ? 4.620 -12.210 0.166 1.00 92.44 192 MET A O 1
ATOM 1484 N N . LYS A 1 193 ? 3.084 -10.871 1.124 1.00 93.88 193 LYS A N 1
ATOM 1485 C CA . LYS A 1 193 ? 2.261 -10.684 -0.075 1.00 93.88 193 LYS A CA 1
ATOM 1486 C C . LYS A 1 193 ? 2.634 -9.362 -0.729 1.00 93.88 193 LYS A C 1
ATOM 1488 O O . LYS A 1 193 ? 2.643 -8.335 -0.052 1.00 93.88 193 LYS A O 1
ATOM 1493 N N . PHE A 1 194 ? 2.895 -9.374 -2.029 1.00 96.94 194 PHE A N 1
ATOM 1494 C CA . PHE A 1 194 ? 3.244 -8.176 -2.789 1.00 96.94 194 PHE A CA 1
ATOM 1495 C C . PHE A 1 194 ? 2.227 -7.940 -3.896 1.00 96.94 194 PHE A C 1
ATOM 1497 O O . PHE A 1 194 ? 1.757 -8.887 -4.525 1.00 96.94 194 PHE A O 1
ATOM 1504 N N . ALA A 1 195 ? 1.899 -6.673 -4.123 1.00 97.19 195 ALA A N 1
ATOM 1505 C CA . ALA A 1 195 ? 0.994 -6.236 -5.172 1.00 97.19 195 ALA A CA 1
ATOM 1506 C C . ALA A 1 195 ? 1.626 -5.102 -5.982 1.00 97.19 195 ALA A C 1
ATOM 1508 O O . ALA A 1 195 ? 2.348 -4.269 -5.429 1.00 97.19 195 ALA A O 1
ATOM 1509 N N . PHE A 1 196 ? 1.332 -5.045 -7.278 1.00 97.19 196 PHE A N 1
ATOM 1510 C CA . PHE A 1 196 ? 1.879 -4.047 -8.194 1.00 97.19 196 PHE A CA 1
ATOM 1511 C C . PHE A 1 196 ? 0.767 -3.275 -8.886 1.00 97.19 196 PHE A C 1
ATOM 1513 O O . PHE A 1 196 ? -0.070 -3.857 -9.567 1.00 97.19 196 PHE A O 1
ATOM 1520 N N . GLU A 1 197 ? 0.792 -1.954 -8.753 1.00 95.56 197 GLU A N 1
ATOM 1521 C CA . GLU A 1 197 ? -0.097 -1.053 -9.481 1.00 95.56 197 GLU A CA 1
ATOM 1522 C C . GLU A 1 197 ? 0.725 -0.281 -10.517 1.00 95.56 197 GLU A C 1
ATOM 1524 O O . GLU A 1 197 ? 1.481 0.643 -10.191 1.00 95.56 197 GLU A O 1
ATOM 1529 N N . PHE A 1 198 ? 0.588 -0.667 -11.784 1.00 94.62 198 PHE A N 1
ATOM 1530 C CA . PHE A 1 198 ? 1.283 -0.021 -12.889 1.00 94.62 198 PHE A CA 1
ATOM 1531 C C . PHE A 1 198 ? 0.453 1.131 -13.453 1.00 94.62 198 PHE A C 1
ATOM 1533 O O . PHE A 1 198 ? -0.678 0.953 -13.887 1.00 94.62 198 PHE A O 1
ATOM 1540 N N . ARG A 1 199 ? 1.034 2.334 -13.517 1.00 92.62 199 ARG A N 1
ATOM 1541 C CA . ARG A 1 199 ? 0.372 3.506 -14.124 1.00 92.62 199 ARG A CA 1
ATOM 1542 C C . ARG A 1 199 ? 0.840 3.808 -15.550 1.00 92.62 199 ARG A C 1
ATOM 1544 O O . ARG A 1 199 ? 0.448 4.823 -16.117 1.00 92.62 199 ARG A O 1
ATOM 1551 N N . ASN A 1 200 ? 1.681 2.949 -16.125 1.00 92.31 200 ASN A N 1
ATOM 1552 C CA . ASN A 1 200 ? 2.144 3.040 -17.507 1.00 92.31 200 ASN A CA 1
ATOM 1553 C C . ASN A 1 200 ? 1.777 1.753 -18.259 1.00 92.31 200 ASN A C 1
ATOM 1555 O O . ASN A 1 200 ? 2.042 0.654 -17.775 1.00 92.31 200 ASN A O 1
ATOM 1559 N N . GLU A 1 201 ? 1.182 1.891 -19.443 1.00 91.81 201 GLU A N 1
ATOM 1560 C CA . GLU A 1 201 ? 0.634 0.769 -20.219 1.00 91.81 201 GLU A CA 1
ATOM 1561 C C . GLU A 1 201 ? 1.683 -0.254 -20.666 1.00 91.81 201 GLU A C 1
ATOM 1563 O O . GLU A 1 201 ? 1.363 -1.427 -20.825 1.00 91.81 201 GLU A O 1
ATOM 1568 N N . THR A 1 202 ? 2.948 0.154 -20.800 1.00 95.12 202 THR A N 1
ATOM 1569 C CA . THR A 1 202 ? 4.025 -0.741 -21.251 1.00 95.12 202 THR A CA 1
ATOM 1570 C C . THR A 1 202 ? 4.280 -1.912 -20.297 1.00 95.12 202 THR A C 1
ATOM 1572 O O . THR A 1 202 ? 4.869 -2.908 -20.711 1.00 95.12 202 THR A O 1
ATOM 1575 N N . TRP A 1 203 ? 3.827 -1.824 -19.041 1.00 95.31 203 TRP A N 1
ATOM 1576 C CA . TRP A 1 203 ? 3.909 -2.910 -18.058 1.00 95.31 203 TRP A CA 1
ATOM 1577 C C . TRP A 1 203 ? 2.835 -3.990 -18.234 1.00 95.31 203 TRP A C 1
ATOM 1579 O O . TRP A 1 203 ? 2.988 -5.081 -17.699 1.00 95.31 203 TRP A O 1
ATOM 1589 N N . TYR A 1 204 ? 1.766 -3.729 -18.986 1.00 92.19 204 TYR A N 1
ATOM 1590 C CA . TYR A 1 204 ? 0.687 -4.692 -19.210 1.00 92.19 204 TYR A CA 1
ATOM 1591 C C . TYR A 1 204 ? 1.028 -5.589 -20.409 1.00 92.19 204 TYR A C 1
ATOM 1593 O O . TYR A 1 204 ? 0.498 -5.430 -21.507 1.00 92.19 204 TYR A O 1
ATOM 1601 N N . CYS A 1 205 ? 1.976 -6.511 -20.217 1.00 93.00 205 CYS A N 1
ATOM 1602 C CA . CYS A 1 205 ? 2.389 -7.483 -21.232 1.00 93.00 205 CYS A CA 1
ATOM 1603 C C . CYS A 1 205 ? 2.740 -8.851 -20.622 1.00 93.00 205 CYS A C 1
ATOM 1605 O O . CYS A 1 205 ? 2.973 -8.967 -19.418 1.00 93.00 205 CYS A O 1
ATOM 1607 N N . SER A 1 206 ? 2.794 -9.890 -21.465 1.00 93.44 206 SER A N 1
ATOM 1608 C CA . SER A 1 206 ? 2.987 -11.290 -21.047 1.00 93.44 206 SER A CA 1
ATOM 1609 C C . SER A 1 206 ? 4.222 -11.505 -20.174 1.00 93.44 206 SER A C 1
ATOM 1611 O O . SER A 1 206 ? 4.132 -12.185 -19.160 1.00 93.44 206 SER A O 1
ATOM 1613 N N . GLU A 1 207 ? 5.340 -10.867 -20.522 1.00 95.31 207 GLU A N 1
ATOM 1614 C CA . GLU A 1 207 ? 6.600 -10.957 -19.777 1.00 95.31 207 GLU A CA 1
ATOM 1615 C C . GLU A 1 207 ? 6.437 -10.511 -18.314 1.00 95.31 207 GLU A C 1
ATOM 1617 O O . GLU A 1 207 ? 6.921 -11.170 -17.398 1.00 95.31 207 GLU A O 1
ATOM 1622 N N . VAL A 1 208 ? 5.696 -9.426 -18.067 1.00 95.81 208 VAL A N 1
ATOM 1623 C CA . VAL A 1 208 ? 5.425 -8.948 -16.704 1.00 95.81 208 VAL A CA 1
ATOM 1624 C C . VAL A 1 208 ? 4.513 -9.927 -15.968 1.00 95.81 208 VAL A C 1
ATOM 1626 O O . VAL A 1 208 ? 4.808 -10.295 -14.833 1.00 95.81 208 VAL A O 1
ATOM 1629 N N . TYR A 1 209 ? 3.444 -10.407 -16.611 1.00 94.44 209 TYR A N 1
ATOM 1630 C CA . TYR A 1 209 ? 2.531 -11.379 -15.998 1.00 94.44 209 TYR A CA 1
ATOM 1631 C C . TYR A 1 209 ? 3.212 -12.707 -15.656 1.00 94.44 209 TYR A C 1
ATOM 1633 O O . TYR A 1 209 ? 2.888 -13.321 -14.643 1.00 94.44 209 TYR A O 1
ATOM 1641 N N . GLU A 1 210 ? 4.169 -13.155 -16.467 1.00 94.06 210 GLU A N 1
ATOM 1642 C CA . GLU A 1 210 ? 4.988 -14.332 -16.176 1.00 94.06 210 GLU A CA 1
ATOM 1643 C C . GLU A 1 210 ? 5.819 -14.146 -14.906 1.00 94.06 210 GLU A C 1
ATOM 1645 O O . GLU A 1 210 ? 5.839 -15.047 -14.063 1.00 94.06 210 GLU A O 1
ATOM 1650 N N . VAL A 1 211 ? 6.439 -12.975 -14.721 1.00 95.00 211 VAL A N 1
ATOM 1651 C CA . VAL A 1 211 ? 7.158 -12.658 -13.479 1.00 95.00 211 VAL A CA 1
ATOM 1652 C C . VAL A 1 211 ? 6.199 -12.620 -12.293 1.00 95.00 211 VAL A C 1
ATOM 1654 O O . VAL A 1 211 ? 6.452 -13.302 -11.302 1.00 95.00 211 VAL A O 1
ATOM 1657 N N . LEU A 1 212 ? 5.073 -11.905 -12.395 1.00 95.88 212 LEU A N 1
ATOM 1658 C CA . LEU A 1 212 ? 4.092 -11.828 -11.305 1.00 95.88 212 LEU A CA 1
ATOM 1659 C C . LEU A 1 212 ? 3.568 -13.219 -10.911 1.00 95.88 212 LEU A C 1
ATOM 1661 O O . LEU A 1 212 ? 3.530 -13.546 -9.728 1.00 95.88 212 LEU A O 1
ATOM 1665 N N . ARG A 1 213 ? 3.242 -14.084 -11.882 1.00 94.44 213 ARG A N 1
ATOM 1666 C CA . ARG A 1 213 ? 2.814 -15.469 -11.616 1.00 94.44 213 ARG A CA 1
ATOM 1667 C C . ARG A 1 213 ? 3.916 -16.295 -10.965 1.00 94.44 213 ARG A C 1
ATOM 1669 O O . ARG A 1 213 ? 3.660 -16.947 -9.955 1.00 94.44 213 ARG A O 1
ATOM 1676 N N . ARG A 1 214 ? 5.139 -16.259 -11.504 1.00 93.75 214 ARG A N 1
ATOM 1677 C CA . ARG A 1 214 ? 6.291 -16.992 -10.953 1.00 93.75 214 ARG A CA 1
ATOM 1678 C C . ARG A 1 214 ? 6.566 -16.599 -9.503 1.00 93.75 214 ARG A C 1
ATOM 1680 O O . ARG A 1 214 ? 6.848 -17.466 -8.684 1.00 93.75 214 ARG A O 1
ATOM 1687 N N . MET A 1 215 ? 6.461 -15.308 -9.202 1.00 94.56 215 MET A N 1
ATOM 1688 C CA . MET A 1 215 ? 6.723 -14.756 -7.874 1.00 94.56 215 MET A CA 1
ATOM 1689 C C . MET A 1 215 ? 5.513 -14.803 -6.935 1.00 94.56 215 MET A C 1
ATOM 1691 O O . MET A 1 215 ? 5.650 -14.457 -5.765 1.00 94.56 215 MET A O 1
ATOM 1695 N N . GLN A 1 216 ? 4.345 -15.237 -7.426 1.00 94.38 216 GLN A N 1
ATOM 1696 C CA . GLN A 1 216 ? 3.075 -15.191 -6.695 1.00 94.38 216 GLN A CA 1
ATOM 1697 C C . GLN A 1 216 ? 2.763 -13.772 -6.184 1.00 94.38 216 GLN A C 1
ATOM 1699 O O . GLN A 1 216 ? 2.421 -13.559 -5.022 1.00 94.38 216 GLN A O 1
ATOM 1704 N N . TRP A 1 217 ? 2.917 -12.788 -7.067 1.00 96.25 217 TRP A N 1
ATOM 1705 C CA . TRP A 1 217 ? 2.577 -11.392 -6.818 1.00 96.25 217 TRP A CA 1
ATOM 1706 C C . TRP A 1 217 ? 1.260 -11.013 -7.495 1.00 96.25 217 TRP A C 1
ATOM 1708 O O . TRP A 1 217 ? 0.954 -11.453 -8.609 1.00 96.25 217 TRP A O 1
ATOM 1718 N N . ALA A 1 218 ? 0.511 -10.138 -6.833 1.00 95.06 218 ALA A N 1
ATOM 1719 C CA . ALA A 1 218 ? -0.762 -9.635 -7.318 1.00 95.06 218 ALA A CA 1
ATOM 1720 C C . ALA A 1 218 ? -0.562 -8.454 -8.277 1.00 95.06 218 ALA A C 1
ATOM 1722 O O . ALA A 1 218 ? 0.305 -7.598 -8.067 1.00 95.06 218 ALA A O 1
ATOM 1723 N N . ILE A 1 219 ? -1.419 -8.348 -9.285 1.00 93.81 219 ILE A N 1
ATOM 1724 C CA . ILE A 1 219 ? -1.652 -7.092 -9.988 1.00 93.81 219 ILE A CA 1
ATOM 1725 C C . ILE A 1 219 ? -2.767 -6.324 -9.277 1.00 93.81 219 ILE A C 1
ATOM 1727 O O . ILE A 1 219 ? -3.803 -6.875 -8.915 1.00 93.81 219 ILE A O 1
ATOM 1731 N N . CYS A 1 220 ? -2.536 -5.039 -9.038 1.00 92.56 220 CYS A N 1
ATOM 1732 C CA . CYS A 1 220 ? -3.515 -4.130 -8.470 1.00 92.56 220 CYS A CA 1
ATOM 1733 C C . CYS A 1 220 ? -4.143 -3.320 -9.605 1.00 92.56 220 CYS A C 1
ATOM 1735 O O . CYS A 1 220 ? -3.481 -2.505 -10.253 1.00 92.56 220 CYS A O 1
ATOM 1737 N N . GLU A 1 221 ? -5.429 -3.562 -9.843 1.00 85.56 221 GLU A N 1
ATOM 1738 C CA . GLU A 1 221 ? -6.217 -2.808 -10.811 1.00 85.56 221 GLU A CA 1
ATOM 1739 C C . GLU A 1 221 ? -6.726 -1.509 -10.182 1.00 85.56 221 GLU A C 1
ATOM 1741 O O . GLU A 1 221 ? -7.381 -1.510 -9.139 1.00 85.56 221 GLU A O 1
ATOM 1746 N N . ASN A 1 222 ? -6.455 -0.388 -10.848 1.00 78.12 222 ASN A N 1
ATOM 1747 C CA . ASN A 1 222 ? -7.053 0.894 -10.507 1.00 78.12 222 ASN A CA 1
ATOM 1748 C C . ASN A 1 222 ? -8.290 1.106 -11.383 1.00 78.12 222 ASN A C 1
ATOM 1750 O O . ASN A 1 222 ? -8.161 1.336 -12.584 1.00 78.12 222 ASN A O 1
ATOM 1754 N N . ILE A 1 223 ? -9.469 1.047 -10.768 1.00 72.44 223 ILE A N 1
ATOM 1755 C CA . ILE A 1 223 ? -10.741 1.334 -11.428 1.00 72.44 223 ILE A CA 1
ATOM 1756 C C . ILE A 1 223 ? -11.138 2.761 -11.056 1.00 72.44 223 ILE A C 1
ATOM 1758 O O . ILE A 1 223 ? -11.662 3.014 -9.970 1.00 72.44 223 ILE A O 1
ATOM 1762 N N . SER A 1 224 ? -10.884 3.704 -11.954 1.00 65.38 224 SER A N 1
ATOM 1763 C CA . SER A 1 224 ? -11.359 5.079 -11.855 1.00 65.38 224 SER A CA 1
ATOM 1764 C C . SER A 1 224 ? -12.466 5.354 -12.886 1.00 65.38 224 SER A C 1
ATOM 1766 O O . SER A 1 224 ? -12.528 4.688 -13.920 1.00 65.38 224 SER A O 1
ATOM 1768 N N . PRO A 1 225 ? -13.376 6.318 -12.639 1.00 62.12 225 PRO A N 1
ATOM 1769 C CA . PRO A 1 225 ? -14.481 6.618 -13.560 1.00 62.12 225 PRO A CA 1
ATOM 1770 C C . PRO A 1 225 ? -14.024 7.047 -14.963 1.00 62.12 225 PRO A C 1
ATOM 1772 O O . PRO A 1 225 ? -14.768 6.910 -15.928 1.00 62.12 225 PRO A O 1
ATOM 1775 N N . ASP A 1 226 ? -12.805 7.577 -15.065 1.00 61.50 226 ASP A N 1
ATOM 1776 C CA . ASP A 1 226 ? -12.118 7.957 -16.299 1.00 61.50 226 ASP A CA 1
ATOM 1777 C C . ASP A 1 226 ? -11.250 6.826 -16.889 1.00 61.50 226 ASP A C 1
ATOM 1779 O O . ASP A 1 226 ? -10.866 6.898 -18.057 1.00 61.50 226 ASP A O 1
ATOM 1783 N N . SER A 1 227 ? -10.968 5.754 -16.135 1.00 55.97 227 SER A N 1
ATOM 1784 C CA . SER A 1 227 ? -10.332 4.547 -16.663 1.00 55.97 227 SER A CA 1
ATOM 1785 C C . SER A 1 227 ? -11.406 3.602 -17.201 1.00 55.97 227 SER A C 1
ATOM 1787 O O . SER A 1 227 ? -11.931 2.743 -16.496 1.00 55.97 227 SER A O 1
ATOM 1789 N N . SER A 1 228 ? -11.725 3.720 -18.486 1.00 46.56 228 SER A N 1
ATOM 1790 C CA . SER A 1 228 ? -12.650 2.815 -19.185 1.00 46.56 228 SER A CA 1
ATOM 1791 C C . SER A 1 228 ? -12.085 1.404 -19.422 1.00 46.56 228 SER A C 1
ATOM 1793 O O . SER A 1 228 ? -12.627 0.640 -20.218 1.00 46.56 228 SER A O 1
ATOM 1795 N N . THR A 1 229 ? -10.969 1.038 -18.789 1.00 52.56 229 THR A N 1
ATOM 1796 C CA . THR A 1 229 ? -10.227 -0.181 -19.111 1.00 52.56 229 THR A CA 1
ATOM 1797 C C . THR A 1 229 ? -9.696 -0.802 -17.828 1.00 52.56 229 THR A C 1
ATOM 1799 O O . THR A 1 229 ? -8.749 -0.281 -17.244 1.00 52.56 229 THR A O 1
ATOM 1802 N N . ILE A 1 230 ? -10.285 -1.929 -17.415 1.00 58.47 230 ILE A N 1
ATOM 1803 C CA . ILE A 1 230 ? -9.544 -2.929 -16.638 1.00 58.47 230 ILE A CA 1
ATOM 1804 C C . ILE A 1 230 ? -8.366 -3.316 -17.532 1.00 58.47 230 ILE A C 1
ATOM 1806 O O . ILE A 1 230 ? -8.576 -3.761 -18.663 1.00 58.47 230 ILE A O 1
ATOM 1810 N N . ARG A 1 231 ? -7.141 -3.020 -17.096 1.00 64.69 231 ARG A N 1
ATOM 1811 C CA . ARG A 1 231 ? -5.972 -3.084 -17.987 1.00 64.69 231 ARG A CA 1
ATOM 1812 C C . ARG A 1 231 ? -5.367 -4.478 -18.045 1.00 64.69 231 ARG A C 1
ATOM 1814 O O . ARG A 1 231 ? -4.636 -4.767 -18.989 1.00 64.69 231 ARG A O 1
ATOM 1821 N N . SER A 1 232 ? -5.695 -5.346 -17.091 1.00 59.16 232 SER A N 1
ATOM 1822 C CA . SER A 1 232 ? -5.405 -6.773 -17.179 1.00 59.16 232 SER A CA 1
ATOM 1823 C C . SER A 1 232 ? -6.669 -7.601 -17.408 1.00 59.16 232 SER A C 1
ATOM 1825 O O . SER A 1 232 ? -7.734 -7.343 -16.859 1.00 59.16 232 SER A O 1
ATOM 1827 N N . MET A 1 233 ? -6.538 -8.636 -18.232 1.00 58.88 233 MET A N 1
ATOM 1828 C CA . MET A 1 233 ? -7.510 -9.734 -18.312 1.00 58.88 233 MET A CA 1
ATOM 1829 C C . MET A 1 233 ? -7.010 -10.962 -17.534 1.00 58.88 233 MET A C 1
ATOM 1831 O O . MET A 1 233 ? -7.491 -12.071 -17.738 1.00 58.88 233 MET A O 1
ATOM 1835 N N . GLU A 1 234 ? -5.998 -10.771 -16.688 1.00 61.25 234 GLU A N 1
ATOM 1836 C CA . GLU A 1 234 ? -5.200 -11.830 -16.080 1.00 61.25 234 GLU A CA 1
ATOM 1837 C C . GLU A 1 234 ? -5.370 -11.790 -14.566 1.00 61.25 234 GLU A C 1
ATOM 1839 O O . GLU A 1 234 ? -5.203 -10.746 -13.937 1.00 61.25 234 GLU A O 1
ATOM 1844 N N . VAL A 1 235 ? -5.670 -12.945 -13.978 1.00 64.88 235 VAL A N 1
ATOM 1845 C CA . VAL A 1 235 ? -5.646 -13.122 -12.526 1.00 64.88 235 VAL A CA 1
ATOM 1846 C C . VAL A 1 235 ? -4.241 -13.576 -12.150 1.00 64.88 235 VAL A C 1
ATOM 1848 O O . VAL A 1 235 ? -3.785 -14.638 -12.580 1.00 64.88 235 VAL A O 1
ATOM 1851 N N . THR A 1 236 ? -3.541 -12.765 -11.363 1.00 65.88 236 THR A N 1
ATOM 1852 C CA . THR A 1 236 ? -2.310 -13.179 -10.679 1.00 65.88 236 THR A CA 1
ATOM 1853 C C . THR A 1 236 ? -2.595 -13.369 -9.185 1.00 65.88 236 THR A C 1
ATOM 1855 O O . THR A 1 236 ? -3.721 -13.137 -8.749 1.00 65.88 236 THR A O 1
ATOM 1858 N N . ALA A 1 237 ? -1.621 -13.916 -8.453 1.00 55.59 237 ALA A N 1
ATOM 1859 C CA . ALA A 1 237 ? -1.801 -14.520 -7.127 1.00 55.59 237 ALA A CA 1
ATOM 1860 C C . ALA A 1 237 ? -2.436 -13.616 -6.056 1.00 55.59 237 ALA A C 1
ATOM 1862 O O . ALA A 1 237 ? -2.252 -12.381 -6.131 1.00 55.59 237 ALA A O 1
#

Radius of gyration: 26.73 Å; Cα contacts (8 Å, |Δi|>4): 275; chains: 1; bounding box: 72×64×64 Å

Nearest PDB structures (foldseek):
  1ztv-assembly1_B  TM=8.052E-01  e=3.774E-10  Enterococcus faecalis V583
  1vpy-assembly1_A  TM=7.634E-01  e=5.172E-10  Enterococcus faecalis V583
  1vpq-assembly1_A  TM=8.413E-01  e=6.851E-09  Thermotoga maritima MSB8
  1mky-assembly1_A  TM=5.568E-01  e=2.961E-01  Thermotoga maritima
  1svi-assembly1_A  TM=4.035E-01  e=8.900E+00  Bacillus subtilis

Foldseek 3Di:
DPPDDDDDDDDDDDDDDDDDDDDDDDDDDDDDDDDDDDDDPPPVVVPPPPPPDPPPDDDDFDEEADFDDPVVQVVVQDDPPDDPLQRQLSRLVPGQEYEDPVVQDHADDLVVLLSNLVRHDQNRAYEYEHHCCCAPVCVLVDPPPSVVSNCVRNVSSPVRVRYAEYEREHDQPRADDPVSLVRCLVPDDPPHAYEYEYNHLNCLDPSNLVSQQVSQYAYDFDDDPPPPDRSDPDGGD

Organism: NCBI:txid265563

InterPro domains:
  IPR002763 Protein of unknown function DUF72 [PF01904] (78-221)
  IPR002763 Protein of unknown function DUF72 [PTHR30348] (54-223)
  IPR036520 UPF0759 superfamily [G3DSA:3.20.20.410] (49-237)
  IPR036520 UPF0759 superfamily [SSF117396] (59-226)

Mean predicted aligned error: 13.41 Å

pLDDT: mean 77.69, std 25.6, range [26.53, 98.25]

Secondary structure (DSSP, 8-state):
-----------------------------------------TTSSSSSSS--S-----PPP-EES-S--GGGGGTTSSPTT--GGGHHHHHTTT-SEEEE-HHHH-PPPHHHHHHHHHHSPTT-EEEEEPPHIIIIISTTS--HHHHHHHHHHHHHHHTTT-EEEEEEEPPTT----THHHHHHHTTSPTT--EEEE--SGGG-SHHHHHHHHHHTPEE-----TT-----------

Solvent-accessible surface area (backbone atoms only — not comparable to full-atom values): 15077 Å² total; per-residue (Å²): 143,87,90,80,89,78,94,76,77,96,78,88,89,84,83,88,83,90,87,84,88,88,88,88,81,90,84,88,84,83,91,80,84,88,84,94,72,92,76,79,72,74,70,66,66,71,72,72,78,75,85,85,67,84,73,74,84,76,87,83,72,48,63,43,87,43,84,91,51,80,78,32,44,80,51,74,75,38,59,69,84,64,53,77,89,48,46,54,38,55,47,39,70,76,34,43,28,33,30,42,50,64,30,32,82,42,78,72,57,68,70,56,41,51,46,51,54,71,44,41,44,89,81,33,29,41,25,37,34,54,36,36,64,38,40,58,73,47,56,48,76,59,62,64,69,66,44,54,55,44,51,58,51,55,50,65,30,40,82,69,73,22,64,38,40,38,32,48,61,40,47,55,87,54,70,65,56,72,68,46,56,53,59,45,60,78,71,56,67,87,94,65,49,41,28,36,29,73,56,24,74,71,51,70,43,69,72,49,53,51,50,30,48,76,70,51,22,21,70,48,84,76,86,46,97,86,46,93,50,83,80,64,97,68,89,50,83

Sequence (237 aa):
SEWNSWGMSEREMSCPAEHDGCAGNEKPLKDSAVDSGGVTNQSEQILSESAEGESAATDIFIGTAGYNYPHWRSGVFYPRGLSQSLELRHYSGVFSAVEINATFHGIPREETVDSWSRDAKSGFQFGWKVPRAITHDARLSGLGETWEVFLDRISRIGETRSLGPILFQLPPSLVKDISKLDAIADVTPSGMKFAFEFRNETWYCSEVYEVLRRMQWAICENISPDSSTIRSMEVTA